Protein AF-B0DE92-F1 (afdb_monomer_lite)

Organism: Laccaria bicolor (strain S238N-H82 / ATCC MYA-4686) (NCBI:txid486041)

Foldseek 3Di:
DDDDDDDDDDDDDDDDDDDDDDDPPPDDDPDDDPDPPPPPPPPPPDDDDDDDDDDDDDDDDDDDPPPPPPDDDDDPDCDPDDPDDDDDDDDPVNVVVVVVVVCVVVVHDPVRVVCVLPDQADPVRHGDDDDPVSCVVVCCAQVQVDPQHPVNVVVCVVPPPVPDDDPPDVLVVVVPDPPDDPVPNDDPPPD

Radius of gyration: 34.18 Å; chains: 1; bounding box: 74×63×124 Å

Secondary structure (DSSP, 8-state):
----------PPPPPPPP-------------------------------------------------------------------PPP---HHHHHHHHHHHHHHTT--HHHHHHHHH--B-TTSPBP---HHHHHHHHHHHTT-SSS-HHHHHHHHHH-GGGPPPTT-HHHHHHT-SSS-GGG---TT--

pLDDT: mean 76.03, std 18.89, range [41.25, 97.88]

Structure (mmCIF, N/CA/C/O backbone):
data_AF-B0DE92-F1
#
_entry.id   AF-B0DE92-F1
#
loop_
_atom_site.group_PDB
_atom_site.id
_atom_site.type_symbol
_atom_site.label_atom_id
_atom_site.label_alt_id
_atom_site.label_comp_id
_atom_site.label_asym_id
_atom_site.label_entity_id
_atom_site.label_seq_id
_atom_site.pdbx_PDB_ins_code
_atom_site.Cartn_x
_atom_site.Cartn_y
_atom_site.Cartn_z
_atom_site.occupancy
_atom_site.B_iso_or_equiv
_atom_site.auth_seq_id
_atom_site.auth_comp_id
_atom_site.auth_asym_id
_atom_site.auth_atom_id
_atom_site.pdbx_PDB_model_num
ATOM 1 N N . MET A 1 1 ? -13.112 4.518 69.774 1.00 50.75 1 MET A N 1
ATOM 2 C CA . MET A 1 1 ? -14.350 5.009 69.132 1.00 50.75 1 MET A CA 1
ATOM 3 C C . MET A 1 1 ? -14.436 4.352 67.766 1.00 50.75 1 MET A C 1
ATOM 5 O O . MET A 1 1 ? -13.623 4.676 66.915 1.00 50.75 1 MET A O 1
ATOM 9 N N . PHE A 1 2 ? -15.313 3.361 67.601 1.00 43.44 2 PHE A N 1
ATOM 10 C CA . PHE A 1 2 ? -15.488 2.634 66.340 1.00 43.44 2 PHE A CA 1
ATOM 11 C C . PHE A 1 2 ? -16.771 3.119 65.667 1.00 43.44 2 PHE A C 1
ATOM 13 O O . PHE A 1 2 ? -17.848 3.022 66.252 1.00 43.44 2 PHE A O 1
ATOM 20 N N . THR A 1 3 ? -16.638 3.672 64.465 1.00 55.81 3 THR A N 1
ATOM 21 C CA . THR A 1 3 ? -17.751 4.211 63.680 1.00 55.81 3 THR A CA 1
ATOM 22 C C . THR A 1 3 ? -18.179 3.163 62.659 1.00 55.81 3 THR A C 1
ATOM 24 O O . THR A 1 3 ? -17.458 2.878 61.705 1.00 55.81 3 THR A O 1
ATOM 27 N N . THR A 1 4 ? -19.343 2.558 62.879 1.00 58.84 4 THR A N 1
ATOM 28 C CA . THR A 1 4 ? -19.931 1.539 62.003 1.00 58.84 4 THR A CA 1
ATOM 29 C C . THR A 1 4 ? -20.655 2.215 60.837 1.00 58.84 4 THR A C 1
ATOM 31 O O . THR A 1 4 ? -21.661 2.891 61.044 1.00 58.84 4 THR A O 1
ATOM 34 N N . PHE A 1 5 ? -20.169 2.030 59.607 1.00 59.22 5 PHE A N 1
ATOM 35 C CA . PHE A 1 5 ? -20.852 2.477 58.389 1.00 59.22 5 PHE A CA 1
ATOM 36 C C . PHE A 1 5 ? -21.815 1.395 57.883 1.00 59.22 5 PHE A C 1
ATOM 38 O O . PHE A 1 5 ? -21.425 0.251 57.655 1.00 59.22 5 PHE A O 1
ATOM 45 N N . ARG A 1 6 ? -23.088 1.766 57.708 1.00 60.91 6 ARG A N 1
ATOM 46 C CA . ARG A 1 6 ? -24.159 0.916 57.168 1.00 60.91 6 ARG A CA 1
ATOM 47 C C . ARG A 1 6 ? -24.304 1.209 55.669 1.00 60.91 6 ARG A C 1
ATOM 49 O O . ARG A 1 6 ? -24.702 2.310 55.300 1.00 60.91 6 ARG A O 1
ATOM 56 N N . LEU A 1 7 ? -23.970 0.243 54.814 1.00 62.72 7 LEU A N 1
ATOM 57 C CA . LEU A 1 7 ? -24.186 0.311 53.364 1.00 62.72 7 LEU A CA 1
ATOM 58 C C . LEU A 1 7 ? -25.671 0.074 53.049 1.00 62.72 7 LEU A C 1
ATOM 60 O O . LEU A 1 7 ? -26.211 -0.995 53.329 1.00 62.72 7 LEU A O 1
ATOM 64 N N . GLY A 1 8 ? -26.329 1.087 52.483 1.00 58.56 8 GLY A N 1
ATOM 65 C CA . GLY A 1 8 ? -27.657 0.970 51.887 1.00 58.56 8 GLY A CA 1
ATOM 66 C C . GLY A 1 8 ? -27.554 0.341 50.499 1.00 58.56 8 GLY A C 1
ATOM 67 O O . GLY A 1 8 ? -26.965 0.924 49.594 1.00 58.56 8 GLY A O 1
ATOM 68 N N . SER A 1 9 ? -28.108 -0.860 50.354 1.00 58.28 9 SER A N 1
ATOM 69 C CA . SER A 1 9 ? -28.223 -1.587 49.091 1.00 58.28 9 SER A CA 1
ATOM 70 C C . SER A 1 9 ? -29.499 -1.156 48.370 1.00 58.28 9 SER A C 1
ATOM 72 O O . SER A 1 9 ? -30.582 -1.647 48.685 1.00 58.28 9 SER A O 1
ATOM 74 N N . THR A 1 10 ? -29.376 -0.253 47.399 1.00 65.38 10 THR A N 1
ATOM 75 C CA . THR A 1 10 ? -30.467 0.093 46.479 1.00 65.38 10 THR A CA 1
ATOM 76 C C . THR A 1 10 ? -30.228 -0.636 45.164 1.00 65.38 10 THR A C 1
ATOM 78 O O . THR A 1 10 ? -29.284 -0.334 44.439 1.00 65.38 10 THR A O 1
ATOM 81 N N . VAL A 1 11 ? -31.065 -1.629 44.876 1.00 70.88 11 VAL A N 1
ATOM 82 C CA . VAL A 1 11 ? -31.022 -2.399 43.627 1.00 70.88 11 VAL A CA 1
ATOM 83 C C . VAL A 1 11 ? -31.695 -1.567 42.525 1.00 70.88 11 VAL A C 1
ATOM 85 O O . VAL A 1 11 ? -32.848 -1.171 42.713 1.00 70.88 11 VAL A O 1
ATOM 88 N N . PRO A 1 12 ? -31.033 -1.262 41.394 1.00 67.81 12 PRO A N 1
ATOM 89 C CA . PRO A 1 12 ? -31.689 -0.593 40.277 1.00 67.81 12 PRO A CA 1
ATOM 90 C C . PRO A 1 12 ? -32.605 -1.570 39.527 1.00 67.81 12 PRO A C 1
ATOM 92 O O . PRO A 1 12 ? -32.218 -2.691 39.201 1.00 67.81 12 PRO A O 1
ATOM 95 N N . ALA A 1 13 ? -33.835 -1.124 39.266 1.00 67.19 13 ALA A N 1
ATOM 96 C CA . ALA A 1 13 ? -34.848 -1.865 38.528 1.00 67.19 13 ALA A CA 1
ATOM 97 C C . ALA A 1 13 ? -34.410 -2.131 37.077 1.00 67.19 13 ALA A C 1
ATOM 99 O O . ALA A 1 13 ? -33.990 -1.224 36.359 1.00 67.19 13 ALA A O 1
ATOM 100 N N . THR A 1 14 ? -34.537 -3.387 36.653 1.00 70.25 14 THR A N 1
ATOM 101 C CA . THR A 1 14 ? -34.276 -3.866 35.293 1.00 70.25 14 THR A CA 1
ATOM 102 C C . THR A 1 14 ? -35.367 -3.370 34.331 1.00 70.25 14 THR A C 1
ATOM 104 O O . THR A 1 14 ? -36.536 -3.703 34.538 1.00 70.25 14 THR A O 1
ATOM 107 N N . PRO A 1 15 ? -35.040 -2.605 33.272 1.00 70.75 15 PRO A N 1
ATOM 108 C CA . PRO A 1 15 ? -36.009 -2.254 32.241 1.00 70.75 15 PRO A CA 1
ATOM 109 C C . PRO A 1 15 ? -36.311 -3.463 31.345 1.00 70.75 15 PRO A C 1
ATOM 111 O O . PRO A 1 15 ? -35.417 -4.150 30.854 1.00 70.75 15 PRO A O 1
ATOM 114 N N . THR A 1 16 ? -37.600 -3.714 31.142 1.00 70.69 16 THR A N 1
ATOM 115 C CA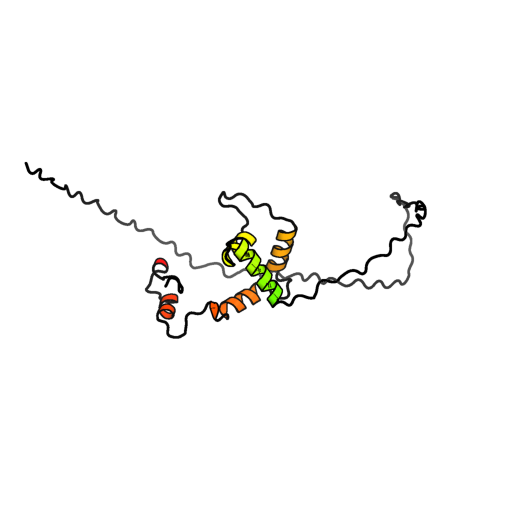 . THR A 1 16 ? -38.156 -4.764 30.284 1.00 70.69 16 THR A CA 1
ATOM 116 C C . THR A 1 16 ? -37.842 -4.477 28.806 1.00 70.69 16 THR A C 1
ATOM 118 O O . THR A 1 16 ? -38.079 -3.352 28.356 1.00 70.69 16 THR A O 1
ATOM 121 N N . PRO A 1 17 ? -37.341 -5.443 28.014 1.00 63.84 17 PRO A N 1
ATOM 122 C CA . PRO A 1 17 ? -37.127 -5.233 26.587 1.00 63.84 17 PRO A CA 1
ATOM 123 C C . PRO A 1 17 ? -38.464 -5.186 25.832 1.00 63.84 17 PRO A C 1
ATOM 125 O O . PRO A 1 17 ? -39.284 -6.099 25.900 1.00 63.84 17 PRO A O 1
ATOM 128 N N . SER A 1 18 ? -38.663 -4.085 25.109 1.00 63.09 18 SER A N 1
ATOM 129 C CA . SER A 1 18 ? -39.758 -3.858 24.168 1.00 63.09 18 SER A CA 1
ATOM 130 C C . SER A 1 18 ? -39.578 -4.731 22.922 1.00 63.09 18 SER A C 1
ATOM 132 O O . SER A 1 18 ? -38.540 -4.666 22.257 1.00 63.09 18 SER A O 1
ATOM 134 N N . ASN A 1 19 ? -40.598 -5.531 22.606 1.00 58.16 19 ASN A N 1
ATOM 135 C CA . ASN A 1 19 ? -40.694 -6.349 21.399 1.00 58.16 19 ASN A CA 1
ATOM 136 C C . ASN A 1 19 ? -40.740 -5.450 20.157 1.00 58.16 19 ASN A C 1
ATOM 138 O O . ASN A 1 19 ? -41.785 -4.908 19.800 1.00 58.16 19 ASN A O 1
ATOM 142 N N . HIS A 1 20 ? -39.602 -5.299 19.487 1.00 51.00 20 HIS A N 1
ATOM 143 C CA . HIS A 1 20 ? -39.522 -4.691 18.169 1.00 51.00 20 HIS A CA 1
ATOM 144 C C . HIS A 1 20 ? -39.749 -5.781 17.124 1.00 51.00 20 HIS A C 1
ATOM 146 O O . HIS A 1 20 ? -38.890 -6.615 16.850 1.00 51.00 20 HIS A O 1
ATOM 152 N N . THR A 1 21 ? -40.955 -5.755 16.565 1.00 59.84 21 THR A N 1
ATOM 153 C CA . THR A 1 21 ? -41.357 -6.439 15.340 1.00 59.84 21 THR A CA 1
ATOM 154 C C . THR A 1 21 ? -40.329 -6.174 14.243 1.00 59.84 21 THR A C 1
ATOM 156 O O . THR A 1 21 ? -40.191 -5.049 13.763 1.00 59.84 21 THR A O 1
ATOM 159 N N . THR A 1 22 ? -39.597 -7.208 13.848 1.00 55.50 22 THR A N 1
ATOM 160 C CA . THR A 1 22 ? -38.711 -7.197 12.688 1.00 55.50 22 THR A CA 1
ATOM 161 C C . THR A 1 22 ? -39.549 -7.180 11.405 1.00 55.50 22 THR A C 1
ATOM 163 O O . THR A 1 22 ? -40.318 -8.113 11.167 1.00 55.50 22 THR A O 1
ATOM 166 N N . PRO A 1 23 ? -39.431 -6.164 10.529 1.00 58.25 23 PRO A N 1
ATOM 167 C CA . PRO A 1 23 ? -39.891 -6.321 9.162 1.00 58.25 23 PRO A CA 1
ATOM 168 C C . PRO A 1 23 ? -38.943 -7.281 8.439 1.00 58.25 23 PRO A C 1
ATOM 170 O O . PRO A 1 23 ? -37.735 -7.060 8.349 1.00 58.25 23 PRO A O 1
ATOM 173 N N . SER A 1 24 ? -39.522 -8.364 7.932 1.00 52.62 24 SER A N 1
ATOM 174 C CA . SER A 1 24 ? -38.908 -9.307 7.006 1.00 52.62 24 SER A CA 1
ATOM 175 C C . SER A 1 24 ? -38.451 -8.572 5.737 1.00 52.62 24 SER A C 1
ATOM 177 O O . SER A 1 24 ? -39.245 -8.345 4.828 1.00 52.62 24 SER A O 1
ATOM 179 N N . ILE A 1 25 ? -37.171 -8.193 5.674 1.00 54.66 25 ILE A N 1
ATOM 180 C CA . ILE A 1 25 ? -36.497 -7.684 4.468 1.00 54.66 25 ILE A CA 1
ATOM 181 C C . ILE A 1 25 ? -35.658 -8.831 3.899 1.00 54.66 25 ILE A C 1
ATOM 183 O O . ILE A 1 25 ? -34.433 -8.843 3.948 1.00 54.66 25 ILE A O 1
ATOM 187 N N . LEU A 1 26 ? -36.346 -9.850 3.398 1.00 53.53 26 LEU A N 1
ATOM 188 C CA . LEU A 1 26 ? -35.778 -10.836 2.488 1.00 53.53 26 LEU A CA 1
ATOM 189 C C . LEU A 1 26 ? -36.741 -10.969 1.320 1.00 53.53 26 LEU A C 1
ATOM 191 O O . LEU A 1 26 ? -37.624 -11.816 1.354 1.00 53.53 26 LEU A O 1
ATOM 195 N N . GLN A 1 27 ? -36.596 -10.084 0.335 1.00 57.25 27 GLN A N 1
ATOM 196 C CA . GLN A 1 27 ? -36.928 -10.290 -1.080 1.00 57.25 27 GLN A CA 1
ATOM 197 C C . GLN A 1 27 ? -36.715 -8.967 -1.825 1.00 57.25 27 GLN A C 1
ATOM 199 O O . GLN A 1 27 ? -37.110 -7.916 -1.333 1.00 57.25 27 GLN A O 1
ATOM 204 N N . SER A 1 28 ? -36.129 -9.043 -3.026 1.00 51.72 28 SER A N 1
ATOM 205 C CA . SER A 1 28 ? -35.676 -7.923 -3.872 1.00 51.72 28 SER A CA 1
ATOM 206 C C . SER A 1 28 ? -34.293 -7.412 -3.434 1.00 51.72 28 SER A C 1
ATOM 208 O O . SER A 1 28 ? -34.134 -6.899 -2.339 1.00 51.72 28 SER A O 1
ATOM 210 N N . ILE A 1 29 ? -33.203 -7.537 -4.194 1.00 52.22 29 ILE A N 1
ATOM 211 C CA . ILE A 1 29 ? -33.044 -7.218 -5.615 1.00 52.22 29 ILE A CA 1
ATOM 212 C C . ILE A 1 29 ? -31.926 -8.121 -6.187 1.00 52.22 29 ILE A C 1
ATOM 214 O O . ILE A 1 29 ? -30.740 -7.860 -5.994 1.00 52.22 29 ILE A O 1
ATOM 218 N N . LEU A 1 30 ? -32.301 -9.189 -6.896 1.00 49.62 30 LEU A N 1
ATOM 219 C CA . LEU A 1 30 ? -31.488 -9.767 -7.971 1.00 49.62 30 LEU A CA 1
ATOM 220 C C . LEU A 1 30 ? -32.024 -9.136 -9.255 1.00 49.62 30 LEU A C 1
ATOM 222 O O . LEU A 1 30 ? -33.004 -9.631 -9.784 1.00 49.62 30 LEU A O 1
ATOM 226 N N . GLU A 1 31 ? -31.451 -8.016 -9.691 1.00 51.22 31 GLU A N 1
ATOM 227 C CA . GLU A 1 31 ? -31.551 -7.515 -11.072 1.00 51.22 31 GLU A CA 1
ATOM 228 C C . GLU A 1 31 ? -30.756 -6.211 -11.190 1.00 51.22 31 GLU A C 1
ATOM 230 O O . GLU A 1 31 ? -31.280 -5.100 -11.133 1.00 51.22 31 GLU A O 1
ATOM 235 N N . THR A 1 32 ? -29.439 -6.335 -11.345 1.00 56.75 32 THR A N 1
ATOM 236 C CA . THR A 1 32 ? -28.649 -5.271 -11.967 1.00 56.75 32 THR A CA 1
ATOM 237 C C . THR A 1 32 ? -28.545 -5.582 -13.459 1.00 56.75 32 THR A C 1
ATOM 239 O O . THR A 1 32 ? -27.960 -6.603 -13.827 1.00 56.75 32 THR A O 1
ATOM 242 N N . PRO A 1 33 ? -29.100 -4.735 -14.345 1.00 56.56 33 PRO A N 1
ATOM 243 C CA . PRO A 1 33 ? -28.973 -4.926 -15.779 1.00 56.56 33 PRO A CA 1
ATOM 244 C C . PRO A 1 33 ? -27.500 -4.823 -16.179 1.00 56.56 33 PRO A C 1
ATOM 246 O O . PRO A 1 33 ? -26.808 -3.858 -15.838 1.00 56.56 33 PRO A O 1
ATOM 249 N N . LEU A 1 34 ? -27.030 -5.829 -16.919 1.00 49.12 34 LEU A N 1
ATOM 250 C CA . LEU A 1 34 ? -25.733 -5.829 -17.584 1.00 49.12 34 LEU A CA 1
ATOM 251 C C . LEU A 1 34 ? -25.653 -4.590 -18.477 1.00 49.12 34 LEU A C 1
ATOM 253 O O . LEU A 1 34 ? -26.230 -4.532 -19.560 1.00 49.12 34 LEU A O 1
ATOM 257 N N . THR A 1 35 ? -24.940 -3.574 -18.007 1.00 65.50 35 THR A N 1
ATOM 258 C CA . THR A 1 35 ? -24.605 -2.414 -18.822 1.00 65.50 35 THR A CA 1
ATOM 259 C C . THR A 1 35 ? -23.553 -2.877 -19.829 1.00 65.50 35 THR A C 1
ATOM 261 O O . THR A 1 35 ? -22.494 -3.359 -19.413 1.00 65.50 35 THR A O 1
ATOM 264 N N . PRO A 1 36 ? -23.787 -2.768 -21.148 1.00 54.94 36 PRO A N 1
ATOM 265 C CA . PRO A 1 36 ? -22.770 -3.126 -22.118 1.00 54.94 36 PRO A CA 1
ATOM 266 C C . PRO A 1 36 ? -21.598 -2.153 -21.972 1.00 54.94 36 PRO A C 1
ATOM 268 O O . PRO A 1 36 ? -21.719 -0.947 -22.199 1.00 54.94 36 PRO A O 1
ATOM 271 N N . CYS A 1 37 ? -20.447 -2.692 -21.568 1.00 41.25 37 CYS A N 1
ATOM 272 C CA . CYS A 1 37 ? -19.173 -1.993 -21.577 1.00 41.25 37 CYS A CA 1
ATOM 273 C C . CYS A 1 37 ? -18.856 -1.616 -23.026 1.00 41.25 37 CYS A C 1
ATOM 275 O O . CYS A 1 37 ? -18.377 -2.430 -23.821 1.00 41.25 37 CYS A O 1
ATOM 277 N N . ASN A 1 38 ? -19.167 -0.369 -23.377 1.00 47.66 38 ASN A N 1
ATOM 278 C CA . ASN A 1 38 ? -18.860 0.209 -24.671 1.00 47.66 38 ASN A CA 1
ATOM 279 C C . ASN A 1 38 ? -17.338 0.394 -24.743 1.00 47.66 38 ASN A C 1
ATOM 281 O O . ASN A 1 38 ? -16.774 1.431 -24.385 1.00 47.66 38 ASN A O 1
ATOM 285 N N . SER A 1 39 ? -16.662 -0.683 -25.138 1.00 45.84 39 SER A N 1
ATOM 286 C CA . SER A 1 39 ? -15.230 -0.741 -25.374 1.00 45.84 39 SER A CA 1
ATOM 287 C C . SER A 1 39 ? -14.910 0.208 -26.517 1.00 45.84 39 SER A C 1
ATOM 289 O O . SER A 1 39 ? -14.995 -0.144 -27.694 1.00 45.84 39 SER A O 1
ATOM 291 N N . ARG A 1 40 ? -14.561 1.450 -26.171 1.00 50.06 40 ARG A N 1
ATOM 292 C CA . ARG A 1 40 ? -14.105 2.463 -27.119 1.00 50.06 40 ARG A CA 1
ATOM 293 C C . ARG A 1 40 ? -12.747 2.027 -27.661 1.00 50.06 40 ARG A C 1
ATOM 295 O O . ARG A 1 40 ? -11.693 2.404 -27.152 1.00 50.06 40 ARG A O 1
ATOM 302 N N . ARG A 1 41 ? -12.801 1.179 -28.689 1.00 49.94 41 ARG A N 1
ATOM 303 C CA . ARG A 1 41 ? -11.685 0.721 -29.512 1.00 49.94 41 ARG A CA 1
ATOM 304 C C . ARG A 1 41 ? -10.985 1.967 -30.045 1.00 49.94 41 ARG A C 1
ATOM 306 O O . ARG A 1 41 ? -11.490 2.666 -30.920 1.00 49.94 41 ARG A O 1
ATOM 313 N N . ARG A 1 42 ? -9.839 2.295 -29.456 1.00 48.19 42 ARG A N 1
ATOM 314 C CA . ARG A 1 42 ? -8.980 3.383 -29.911 1.00 48.19 42 ARG A CA 1
ATOM 315 C C . ARG A 1 42 ? -8.325 2.898 -31.203 1.00 48.19 42 ARG A C 1
ATOM 317 O O . ARG A 1 42 ? -7.291 2.243 -31.172 1.00 48.19 42 ARG A O 1
ATOM 324 N N . THR A 1 43 ? -8.984 3.142 -32.332 1.00 50.69 43 THR A N 1
ATOM 325 C CA . THR A 1 43 ? -8.426 2.871 -33.656 1.00 50.69 43 THR A CA 1
ATOM 326 C C . THR A 1 43 ? -7.179 3.729 -33.833 1.00 50.69 43 THR A C 1
ATOM 328 O O . THR A 1 43 ? -7.240 4.962 -33.803 1.00 50.69 43 THR A O 1
ATOM 331 N N . THR A 1 44 ? -6.036 3.075 -33.989 1.00 49.34 44 THR A N 1
ATOM 332 C CA . THR A 1 44 ? -4.787 3.676 -34.440 1.00 49.34 44 THR A CA 1
ATOM 333 C C . THR A 1 44 ? -5.006 4.220 -35.849 1.00 49.34 44 THR A C 1
ATOM 335 O O . THR A 1 44 ? -5.075 3.482 -36.828 1.00 49.34 44 THR A O 1
ATOM 338 N N . LYS A 1 45 ? -5.177 5.543 -35.950 1.00 49.66 45 LYS A N 1
ATOM 339 C CA . LYS A 1 45 ? -5.324 6.257 -37.219 1.00 49.66 45 LYS A CA 1
ATOM 340 C C . LYS A 1 45 ? -3.981 6.219 -37.958 1.00 49.66 45 LYS A C 1
ATOM 342 O O . LYS A 1 45 ? -3.116 7.066 -37.744 1.00 49.66 45 LYS A O 1
ATOM 347 N N . LYS A 1 46 ? -3.811 5.197 -38.798 1.00 49.91 46 LYS A N 1
ATOM 348 C CA . LYS A 1 46 ? -2.773 5.093 -39.827 1.00 49.91 46 LYS A CA 1
ATOM 349 C C . LYS A 1 46 ? -3.048 6.222 -40.831 1.00 49.91 46 LYS A C 1
ATOM 351 O O . LYS A 1 46 ? -4.069 6.207 -41.511 1.00 49.91 46 LYS A O 1
ATOM 356 N N . ARG A 1 47 ? -2.200 7.256 -40.846 1.00 43.88 47 ARG A N 1
ATOM 357 C CA . ARG A 1 47 ? -2.207 8.300 -41.884 1.00 43.88 47 ARG A CA 1
ATOM 358 C C . ARG A 1 47 ? -1.788 7.640 -43.200 1.00 43.88 47 ARG A C 1
ATOM 360 O O . ARG A 1 47 ? -0.597 7.498 -43.445 1.00 43.88 47 ARG A O 1
ATOM 367 N N . SER A 1 48 ? -2.768 7.219 -43.994 1.00 49.66 48 SER A N 1
ATOM 368 C CA . SER A 1 48 ? -2.601 7.068 -45.438 1.00 49.66 48 SER A CA 1
ATOM 369 C C . SER A 1 48 ? -2.988 8.399 -46.065 1.00 49.66 48 SER A C 1
ATOM 371 O O . SER A 1 48 ? -4.066 8.924 -45.785 1.00 49.66 48 SER A O 1
ATOM 373 N N . ARG A 1 49 ? -2.048 8.985 -46.795 1.00 56.22 49 ARG A N 1
ATOM 374 C CA . ARG A 1 49 ? -2.224 10.185 -47.603 1.00 56.22 49 ARG A CA 1
ATOM 375 C C . ARG A 1 49 ? -2.405 9.653 -49.017 1.00 56.22 49 ARG A C 1
ATOM 377 O O . ARG A 1 49 ? -1.447 9.113 -49.547 1.00 56.22 49 ARG A O 1
ATOM 384 N N . GLU A 1 50 ? -3.613 9.745 -49.541 1.00 52.38 50 GLU A N 1
ATOM 385 C CA . GLU A 1 50 ? -3.928 9.572 -50.955 1.00 52.38 50 GLU A CA 1
ATOM 386 C C . GLU A 1 50 ? -5.138 10.459 -51.245 1.00 52.38 50 GLU A C 1
ATOM 388 O O . GLU A 1 50 ? -5.982 10.697 -50.374 1.00 52.38 50 GLU A O 1
ATOM 393 N N . ASP A 1 51 ? -5.077 11.049 -52.426 1.00 53.84 51 ASP A N 1
ATOM 394 C CA . ASP A 1 51 ? -5.743 12.262 -52.871 1.00 53.84 51 ASP A CA 1
ATOM 395 C C . ASP A 1 51 ? -7.252 12.098 -53.086 1.00 53.84 51 ASP A C 1
ATOM 397 O O . ASP A 1 51 ? -7.709 11.019 -53.452 1.00 53.84 51 ASP A O 1
ATOM 401 N N . GLN A 1 52 ? -8.013 13.185 -52.914 1.00 47.12 52 GLN A N 1
ATOM 402 C CA . GLN A 1 52 ? -8.884 13.717 -53.971 1.00 47.12 52 GLN A CA 1
ATOM 403 C C . GLN A 1 52 ? -9.624 14.990 -53.543 1.00 47.12 52 GLN A C 1
ATOM 405 O O . GLN A 1 52 ? -10.006 15.171 -52.385 1.00 47.12 52 GLN A O 1
ATOM 410 N N . ASP A 1 53 ? -9.748 15.857 -54.546 1.00 55.66 53 ASP A N 1
ATOM 411 C CA . ASP A 1 53 ? -10.391 17.161 -54.617 1.00 55.66 53 ASP A CA 1
ATOM 412 C C . ASP A 1 53 ? -11.870 17.188 -54.203 1.00 55.66 53 ASP A C 1
ATOM 414 O O . ASP A 1 53 ? -12.580 16.192 -54.304 1.00 55.66 53 ASP A O 1
ATOM 418 N N . GLU A 1 54 ? -12.304 18.368 -53.743 1.00 56.56 54 GLU A N 1
ATOM 419 C CA . GLU A 1 54 ? -13.481 19.134 -54.210 1.00 56.56 54 GLU A CA 1
ATOM 420 C C . GLU A 1 54 ? -13.899 20.167 -53.130 1.00 56.56 54 GLU A C 1
ATOM 422 O O . GLU A 1 54 ? -14.586 19.883 -52.151 1.00 56.56 54 GLU A O 1
ATOM 427 N N . ASN A 1 55 ? -13.388 21.390 -53.299 1.00 56.94 55 ASN A N 1
ATOM 428 C CA . ASN A 1 55 ? -14.176 22.623 -53.422 1.00 56.94 55 ASN A CA 1
ATOM 429 C C . ASN A 1 55 ? -15.282 22.948 -52.380 1.00 56.94 55 ASN A C 1
ATOM 431 O O . ASN A 1 55 ? -16.432 22.576 -52.568 1.00 56.94 55 ASN A O 1
ATOM 435 N N . LEU A 1 56 ? -14.978 23.790 -51.373 1.00 54.56 56 LEU A N 1
ATOM 436 C CA . LEU A 1 56 ? -15.926 24.769 -50.794 1.00 54.56 56 LEU A CA 1
ATOM 437 C C . LEU A 1 56 ? -15.191 26.003 -50.208 1.00 54.56 56 LEU A C 1
ATOM 439 O O . LEU A 1 56 ? -14.087 25.861 -49.671 1.00 54.56 56 LEU A O 1
ATOM 443 N N . PRO A 1 57 ? -15.777 27.219 -50.287 1.00 55.44 57 PRO A N 1
ATOM 444 C CA . PRO A 1 57 ? -15.071 28.472 -50.040 1.00 55.44 57 PRO A CA 1
ATOM 445 C C . PRO A 1 57 ? -15.128 28.972 -48.584 1.00 55.44 57 PRO A C 1
ATOM 447 O O . PRO A 1 57 ? -16.161 28.964 -47.928 1.00 55.44 57 PRO A O 1
ATOM 450 N N . SER A 1 58 ? -13.975 29.499 -48.165 1.00 45.41 58 SER A N 1
ATOM 451 C CA . SER A 1 58 ? -13.741 30.759 -47.439 1.00 45.41 58 SER A CA 1
ATOM 452 C C . SER A 1 58 ? -14.520 31.090 -46.151 1.00 45.41 58 SER A C 1
ATOM 454 O O . SER A 1 58 ? -15.699 31.417 -46.178 1.00 45.41 58 SER A O 1
ATOM 456 N N . ALA A 1 59 ? -13.759 31.193 -45.050 1.00 50.03 59 ALA A N 1
ATOM 457 C CA . ALA A 1 59 ? -13.564 32.417 -44.246 1.00 50.03 59 ALA A CA 1
ATOM 458 C C . ALA A 1 59 ? -13.615 32.171 -42.725 1.00 50.03 59 ALA A C 1
ATOM 460 O O . ALA A 1 59 ? -14.668 32.199 -42.101 1.00 50.03 59 ALA A O 1
ATOM 461 N N . SER A 1 60 ? -12.438 32.013 -42.111 1.00 46.16 60 SER A N 1
ATOM 462 C CA . SER A 1 60 ? -12.147 32.508 -40.756 1.00 46.16 60 SER A CA 1
ATOM 463 C C . SER A 1 60 ? -10.644 32.388 -40.500 1.00 46.16 60 SER A C 1
ATOM 465 O O . SER A 1 60 ? -10.115 31.369 -40.052 1.00 46.16 60 SER A O 1
ATOM 467 N N . SER A 1 61 ? -9.929 33.436 -40.892 1.00 47.78 61 SER A N 1
ATOM 468 C CA . SER A 1 61 ? -8.497 33.623 -40.694 1.00 47.78 61 SER A CA 1
ATOM 469 C C . SER A 1 61 ? -8.186 33.875 -39.215 1.00 47.78 61 SER A C 1
ATOM 471 O O . SER A 1 61 ? -8.220 35.013 -38.748 1.00 47.78 61 SER A O 1
ATOM 473 N N . GLY A 1 62 ? -7.853 32.818 -38.476 1.00 51.28 62 GLY A N 1
ATOM 474 C CA . GLY A 1 62 ? -7.176 32.937 -37.184 1.00 51.28 62 GLY A CA 1
ATOM 475 C C . GLY A 1 62 ? -5.684 33.249 -37.388 1.00 51.28 62 GLY A C 1
ATOM 476 O O . GLY A 1 62 ? -5.051 32.622 -38.241 1.00 51.28 62 GLY A O 1
ATOM 477 N N . PRO A 1 63 ? -5.086 34.203 -36.649 1.00 54.38 63 PRO A N 1
ATOM 478 C CA . PRO A 1 63 ? -3.712 34.627 -36.884 1.00 54.38 63 PRO A CA 1
ATOM 479 C C . PRO A 1 63 ? -2.716 33.511 -36.545 1.00 54.38 63 PRO A C 1
ATOM 481 O O . PRO A 1 63 ? -2.436 33.209 -35.383 1.00 54.38 63 PRO A O 1
ATOM 484 N N . SER A 1 64 ? -2.135 32.934 -37.597 1.00 50.03 64 SER A N 1
ATOM 485 C CA . SER A 1 64 ? -0.905 32.150 -37.552 1.00 50.03 64 SER A CA 1
ATOM 486 C C . SER A 1 64 ? 0.193 32.966 -36.873 1.00 50.03 64 SER A C 1
ATOM 488 O O . SER A 1 64 ? 0.789 33.857 -37.481 1.00 50.03 64 SER A O 1
ATOM 490 N N . LYS A 1 65 ? 0.492 32.646 -35.609 1.00 54.00 65 LYS A N 1
ATOM 491 C CA . LYS A 1 65 ? 1.711 33.097 -34.930 1.00 54.00 65 LYS A CA 1
ATOM 492 C C . LYS A 1 65 ? 2.916 32.517 -35.672 1.00 54.00 65 LYS A C 1
ATOM 494 O O . LYS A 1 65 ? 3.407 31.438 -35.341 1.00 54.00 65 LYS A O 1
ATOM 499 N N . LYS A 1 66 ? 3.396 33.255 -36.678 1.00 53.56 66 LYS A N 1
ATOM 500 C CA . LYS A 1 66 ? 4.760 33.161 -37.199 1.00 53.56 66 LYS A CA 1
ATOM 501 C C . LYS A 1 66 ? 5.692 33.380 -36.008 1.00 53.56 66 LYS A C 1
ATOM 503 O O . LYS A 1 66 ? 5.922 34.511 -35.593 1.00 53.56 66 LYS A O 1
ATOM 508 N N . ARG A 1 67 ? 6.182 32.288 -35.414 1.00 60.00 67 ARG A N 1
ATOM 509 C CA . ARG A 1 67 ? 7.341 32.328 -34.520 1.00 60.00 67 ARG A CA 1
ATOM 510 C C . ARG A 1 67 ? 8.511 32.801 -35.372 1.00 60.00 67 ARG A C 1
ATOM 512 O O . ARG A 1 67 ? 9.116 32.014 -36.089 1.00 60.00 67 ARG A O 1
ATOM 519 N N . SER A 1 68 ? 8.768 34.102 -35.326 1.00 58.38 68 SER A N 1
ATOM 520 C CA . SER A 1 68 ? 10.024 34.696 -35.748 1.00 58.38 68 SER A CA 1
ATOM 521 C C . SER A 1 68 ? 11.141 33.981 -34.995 1.00 58.38 68 SER A C 1
ATOM 523 O O . SER A 1 68 ? 11.265 34.111 -33.775 1.00 58.38 68 SER A O 1
ATOM 525 N N . SER A 1 69 ? 11.922 33.184 -35.716 1.00 55.41 69 SER A N 1
ATOM 526 C CA . SER A 1 69 ? 13.219 32.695 -35.273 1.00 55.41 69 SER A CA 1
ATOM 527 C C . SER A 1 69 ? 14.152 33.900 -35.169 1.00 55.41 69 SER A C 1
ATOM 529 O O . SER A 1 69 ? 14.865 34.234 -36.113 1.00 55.41 69 SER A O 1
ATOM 531 N N . ALA A 1 70 ? 14.081 34.603 -34.039 1.00 55.62 70 ALA A N 1
ATOM 532 C CA . ALA A 1 70 ? 15.091 35.571 -33.661 1.00 55.62 70 ALA A CA 1
ATOM 533 C C . ALA A 1 70 ? 16.404 34.802 -33.492 1.00 55.62 70 ALA A C 1
ATOM 535 O O . ALA A 1 70 ? 16.512 33.916 -32.643 1.00 55.62 70 ALA A O 1
ATOM 536 N N . ALA A 1 71 ? 17.357 35.106 -34.370 1.00 53.91 71 ALA A N 1
ATOM 537 C CA . ALA A 1 71 ? 18.712 34.597 -34.349 1.00 53.91 71 ALA A CA 1
ATOM 538 C C . ALA A 1 71 ? 19.346 34.910 -32.986 1.00 53.91 71 ALA A C 1
ATOM 540 O O . ALA A 1 71 ? 19.717 36.047 -32.691 1.00 53.91 71 ALA A O 1
ATOM 541 N N . LEU A 1 72 ? 19.417 33.890 -32.134 1.00 60.75 72 LEU A N 1
ATOM 542 C CA . LEU A 1 72 ? 20.185 33.922 -30.902 1.00 60.75 72 LEU A CA 1
ATOM 543 C C . LEU A 1 72 ? 21.665 33.941 -31.281 1.00 60.75 72 LEU A C 1
ATOM 545 O O . LEU A 1 72 ? 22.175 33.015 -31.909 1.00 60.75 72 LEU A O 1
ATOM 549 N N . LYS A 1 73 ? 22.316 35.045 -30.908 1.00 60.19 73 LYS A N 1
ATOM 550 C CA . LYS A 1 73 ? 23.765 35.231 -30.905 1.00 60.19 73 LYS A CA 1
ATOM 551 C C . LYS A 1 73 ? 24.444 33.996 -30.314 1.00 60.19 73 LYS A C 1
ATOM 553 O O . LYS A 1 73 ? 24.182 33.620 -29.175 1.00 60.19 73 LYS A O 1
ATOM 558 N N . SER A 1 74 ? 25.331 33.405 -31.100 1.00 53.50 74 SER A N 1
ATOM 559 C CA . SER A 1 74 ? 26.281 32.380 -30.691 1.00 53.50 74 SER A CA 1
ATOM 560 C C . SER A 1 74 ? 27.208 32.932 -29.607 1.00 53.50 74 SER A C 1
ATOM 562 O O . SER A 1 74 ? 28.097 33.731 -29.902 1.00 53.50 74 SER A O 1
ATOM 564 N N . THR A 1 75 ? 27.006 32.519 -28.360 1.00 63.44 75 THR A N 1
ATOM 565 C CA . THR A 1 75 ? 28.024 32.619 -27.310 1.00 63.44 75 THR A CA 1
ATOM 566 C C . THR A 1 75 ? 28.929 31.387 -27.400 1.00 63.44 75 THR A C 1
ATOM 568 O O . THR A 1 75 ? 28.431 30.272 -27.219 1.00 63.44 75 THR A O 1
ATOM 571 N N . PRO A 1 76 ? 30.231 31.540 -27.696 1.00 64.88 76 PRO A N 1
ATOM 572 C CA . PRO A 1 76 ? 31.192 30.451 -27.652 1.00 64.88 76 PRO A CA 1
ATOM 573 C C . PRO A 1 76 ? 31.675 30.284 -26.209 1.00 64.88 76 PRO A C 1
ATOM 575 O O . PRO A 1 76 ? 32.735 30.774 -25.846 1.00 64.88 76 PRO A O 1
ATOM 578 N N . ASP A 1 77 ? 30.882 29.619 -25.374 1.00 60.22 77 ASP A N 1
ATOM 579 C CA . ASP A 1 77 ? 31.397 29.085 -24.112 1.00 60.22 77 ASP A CA 1
ATOM 580 C C . ASP A 1 77 ? 30.850 27.671 -23.919 1.00 60.22 77 ASP A C 1
ATOM 582 O O . ASP A 1 77 ? 29.856 27.408 -23.242 1.00 60.22 77 ASP A O 1
ATOM 586 N N . ALA A 1 78 ? 31.446 26.755 -24.681 1.00 63.03 78 ALA A N 1
ATOM 587 C CA . ALA A 1 78 ? 31.160 25.335 -24.623 1.00 63.03 78 ALA A CA 1
ATOM 588 C C . ALA A 1 78 ? 31.876 24.750 -23.403 1.00 63.03 78 ALA A C 1
ATOM 590 O O . ALA A 1 78 ? 32.943 24.145 -23.519 1.00 63.03 78 ALA A O 1
ATOM 591 N N . THR A 1 79 ? 31.285 24.930 -22.222 1.00 73.12 79 THR A N 1
ATOM 592 C CA . THR A 1 79 ? 31.689 24.166 -21.042 1.00 73.12 79 THR A CA 1
ATOM 593 C C . THR A 1 79 ? 31.459 22.678 -21.347 1.00 73.12 79 THR A C 1
ATOM 595 O O . THR A 1 79 ? 30.348 22.310 -21.750 1.00 73.12 79 THR A O 1
ATOM 598 N N . PRO A 1 80 ? 32.474 21.805 -21.217 1.00 74.31 80 PRO A N 1
ATOM 599 C CA . PRO A 1 80 ? 32.344 20.399 -21.571 1.00 74.31 80 PRO A CA 1
ATOM 600 C C . PRO A 1 80 ? 31.252 19.749 -20.717 1.00 74.31 80 PRO A C 1
ATOM 602 O O . PRO A 1 80 ? 31.326 19.733 -19.489 1.00 74.31 80 PRO A O 1
ATOM 605 N N . ALA A 1 81 ? 30.215 19.234 -21.382 1.00 76.88 81 ALA A N 1
ATOM 606 C CA . ALA A 1 81 ? 29.111 18.548 -20.730 1.00 76.88 81 ALA A CA 1
ATOM 607 C C . ALA A 1 81 ? 29.650 17.327 -19.976 1.00 76.88 81 ALA A C 1
ATOM 609 O O . ALA A 1 81 ? 30.170 16.388 -20.583 1.00 76.88 81 ALA A O 1
ATOM 610 N N . THR A 1 82 ? 29.532 17.341 -18.650 1.00 84.62 82 THR A N 1
ATOM 611 C CA . THR A 1 82 ? 29.935 16.206 -17.824 1.00 84.62 82 THR A CA 1
ATOM 612 C C . THR A 1 82 ? 29.078 14.983 -18.171 1.00 84.62 82 THR A C 1
ATOM 614 O O . THR A 1 82 ? 27.863 15.105 -18.383 1.00 84.62 82 THR A O 1
ATOM 617 N N . PRO A 1 83 ? 29.685 13.786 -18.273 1.00 84.00 83 PRO A N 1
ATOM 618 C CA . PRO A 1 83 ? 28.943 12.570 -18.564 1.00 84.00 83 PRO A CA 1
ATOM 619 C C . PRO A 1 83 ? 27.902 12.340 -17.466 1.00 84.00 83 PRO A C 1
ATOM 621 O O . PRO A 1 83 ? 28.209 12.373 -16.275 1.00 84.00 83 PRO A O 1
ATOM 624 N N . ARG A 1 84 ? 26.646 12.123 -17.871 1.00 86.81 84 ARG A N 1
ATOM 625 C CA . ARG A 1 84 ? 25.543 11.876 -16.937 1.00 86.81 84 ARG A CA 1
ATOM 626 C C . ARG A 1 84 ? 25.811 10.575 -16.188 1.00 86.81 84 ARG A C 1
ATOM 628 O O . ARG A 1 84 ? 25.716 9.496 -16.771 1.00 86.81 84 ARG A O 1
ATOM 635 N N . GLN A 1 85 ? 26.116 10.680 -14.901 1.00 88.25 85 GLN A N 1
ATOM 636 C CA . GLN A 1 85 ? 26.237 9.521 -14.031 1.00 88.25 85 GLN A CA 1
ATOM 637 C C . GLN A 1 85 ? 24.848 8.902 -13.842 1.00 88.25 85 GLN A C 1
ATOM 639 O O . GLN A 1 85 ? 23.925 9.541 -13.337 1.00 88.25 85 GLN A O 1
ATOM 644 N N . TYR A 1 86 ? 24.679 7.670 -14.318 1.00 91.31 86 TYR A N 1
ATOM 645 C CA . TYR A 1 86 ? 23.419 6.944 -14.205 1.00 91.31 86 TYR A CA 1
ATOM 646 C C . TYR A 1 86 ? 23.336 6.271 -12.833 1.00 91.31 86 TYR A C 1
ATOM 648 O O . TYR A 1 86 ? 24.293 5.631 -12.394 1.00 91.31 86 TYR A O 1
ATOM 656 N N . THR A 1 87 ? 22.195 6.392 -12.156 1.00 88.56 87 THR A N 1
ATOM 657 C CA . THR A 1 87 ? 21.958 5.656 -10.912 1.00 88.56 87 THR A CA 1
ATOM 658 C C . THR A 1 87 ? 21.798 4.166 -11.216 1.00 88.56 87 THR A C 1
ATOM 660 O O . THR A 1 87 ? 21.098 3.801 -12.164 1.00 88.56 87 THR A O 1
ATOM 663 N N . PRO A 1 88 ? 22.437 3.268 -10.449 1.00 92.50 88 PRO A N 1
ATOM 664 C CA . PRO A 1 88 ? 22.332 1.837 -10.699 1.00 92.50 88 PRO A CA 1
ATOM 665 C C . PRO A 1 88 ? 20.866 1.384 -10.656 1.00 92.50 88 PRO A C 1
ATOM 667 O O . PRO A 1 88 ? 20.039 1.910 -9.907 1.00 92.50 88 PRO A O 1
ATOM 670 N N . ARG A 1 89 ? 20.523 0.401 -11.497 1.00 93.31 89 ARG A N 1
ATOM 671 C CA . ARG A 1 89 ? 19.165 -0.153 -11.540 1.00 93.31 89 ARG A CA 1
ATOM 672 C C . ARG A 1 89 ? 18.878 -0.880 -10.226 1.00 93.31 89 ARG A C 1
ATOM 674 O O . ARG A 1 89 ? 19.469 -1.917 -9.966 1.00 93.31 89 ARG A O 1
ATOM 681 N N . GLN A 1 90 ? 17.936 -0.361 -9.446 1.00 95.31 90 GLN A N 1
ATOM 682 C CA . GLN A 1 90 ? 17.462 -1.017 -8.226 1.00 95.31 90 GLN A CA 1
ATOM 683 C C . GLN A 1 90 ? 16.607 -2.246 -8.546 1.00 95.31 90 GLN A C 1
ATOM 685 O O . GLN A 1 90 ? 15.744 -2.197 -9.440 1.00 95.31 90 GLN A O 1
ATOM 690 N N . THR A 1 91 ? 16.799 -3.324 -7.784 1.00 97.31 91 THR A N 1
ATOM 691 C CA . THR A 1 91 ? 15.927 -4.500 -7.850 1.00 97.31 91 THR A CA 1
ATOM 692 C C . THR A 1 91 ? 14.558 -4.187 -7.233 1.00 97.31 91 THR A C 1
ATOM 694 O O . THR A 1 91 ? 14.347 -3.150 -6.603 1.00 97.31 91 THR A O 1
ATOM 697 N N . LYS A 1 92 ? 13.564 -5.061 -7.443 1.00 95.50 92 LYS A N 1
ATOM 698 C CA . LYS A 1 92 ? 12.240 -4.881 -6.817 1.00 95.50 92 LYS A CA 1
ATOM 699 C C . LYS A 1 92 ? 12.314 -4.974 -5.293 1.00 95.50 92 LYS A C 1
ATOM 701 O O . LYS A 1 92 ? 11.566 -4.273 -4.629 1.00 95.50 92 LYS A O 1
ATOM 706 N N . HIS A 1 93 ? 13.194 -5.832 -4.780 1.00 96.19 93 HIS A N 1
ATOM 707 C CA . HIS A 1 93 ? 13.383 -6.033 -3.350 1.00 96.19 93 HIS A CA 1
ATOM 708 C C . HIS A 1 93 ? 14.000 -4.789 -2.704 1.00 96.19 93 HIS A C 1
ATOM 710 O O . HIS A 1 93 ? 13.442 -4.285 -1.739 1.00 96.19 93 HIS A O 1
ATOM 716 N N . ASP A 1 94 ? 15.028 -4.200 -3.325 1.00 97.38 94 ASP A N 1
ATOM 717 C CA . ASP A 1 94 ? 15.648 -2.963 -2.821 1.00 97.38 94 ASP A CA 1
ATOM 718 C C . ASP A 1 94 ? 14.629 -1.825 -2.707 1.00 97.38 94 ASP A C 1
ATOM 720 O O . ASP A 1 94 ? 14.614 -1.089 -1.728 1.00 97.38 94 ASP A O 1
ATOM 724 N N . LYS A 1 95 ? 13.725 -1.710 -3.689 1.00 96.38 95 LYS A N 1
ATOM 725 C CA . LYS A 1 95 ? 12.651 -0.707 -3.668 1.00 96.38 95 LYS A CA 1
ATOM 726 C C . LYS A 1 95 ? 11.652 -0.927 -2.535 1.00 96.38 95 LYS A C 1
ATOM 728 O O . LYS A 1 95 ? 11.111 0.050 -2.030 1.00 96.38 95 LYS A O 1
ATOM 733 N N . LEU A 1 96 ? 11.371 -2.184 -2.186 1.00 96.69 96 LEU A N 1
ATOM 734 C CA . LEU A 1 96 ? 10.501 -2.508 -1.056 1.00 96.69 96 LEU A CA 1
ATOM 735 C C . LEU A 1 96 ? 11.200 -2.190 0.263 1.00 96.69 96 LEU A C 1
ATOM 737 O O . LEU A 1 96 ? 10.586 -1.548 1.104 1.00 96.69 96 LEU A O 1
ATOM 741 N N . ASN A 1 97 ? 12.480 -2.535 0.401 1.00 97.31 97 ASN A N 1
ATOM 742 C CA . ASN A 1 97 ? 13.250 -2.218 1.603 1.00 97.31 97 ASN A CA 1
ATOM 743 C C . ASN A 1 97 ? 13.338 -0.702 1.811 1.00 97.31 97 ASN A C 1
ATOM 745 O O . ASN A 1 97 ? 12.982 -0.226 2.876 1.00 97.31 97 ASN A O 1
ATOM 749 N N . SER A 1 98 ? 13.636 0.076 0.762 1.00 97.38 98 SER A N 1
ATOM 750 C CA . SER A 1 98 ? 13.620 1.544 0.864 1.00 97.38 98 SER A CA 1
ATOM 751 C C . SER A 1 98 ? 12.250 2.116 1.252 1.00 97.38 98 SER A C 1
ATOM 753 O O . SER A 1 98 ? 12.182 3.183 1.856 1.00 97.38 98 SER A O 1
ATOM 755 N N . LEU A 1 99 ? 11.149 1.449 0.882 1.00 96.69 99 LEU A N 1
ATOM 756 C CA . LEU A 1 99 ? 9.810 1.855 1.308 1.00 96.69 99 LEU A CA 1
ATOM 757 C C . LEU A 1 99 ? 9.571 1.510 2.783 1.00 96.69 99 LEU A C 1
ATOM 759 O O . LEU A 1 99 ? 9.002 2.332 3.493 1.00 96.69 99 LEU A O 1
ATOM 763 N N . PHE A 1 100 ? 9.998 0.331 3.237 1.00 96.88 100 PHE A N 1
ATOM 764 C CA . PHE A 1 100 ? 9.894 -0.068 4.641 1.00 96.88 100 PHE A CA 1
ATOM 765 C C . PHE A 1 100 ? 10.756 0.814 5.545 1.00 96.88 100 PHE A C 1
ATOM 767 O O . PHE A 1 100 ? 10.233 1.326 6.525 1.00 96.88 100 PHE A O 1
ATOM 774 N N . ASP A 1 101 ? 11.985 1.136 5.140 1.00 97.88 101 ASP A N 1
ATOM 775 C CA . ASP A 1 101 ? 12.850 2.080 5.859 1.00 97.88 101 ASP A CA 1
ATOM 776 C C . ASP A 1 101 ? 12.175 3.456 6.017 1.00 97.88 101 ASP A C 1
ATOM 778 O O . ASP A 1 101 ? 12.258 4.101 7.063 1.00 97.88 101 ASP A O 1
ATOM 782 N N . ALA A 1 102 ? 11.467 3.916 4.977 1.00 97.62 102 ALA A N 1
ATOM 783 C CA . ALA A 1 102 ? 10.727 5.174 5.026 1.00 97.62 102 ALA A CA 1
ATOM 784 C C . ALA A 1 102 ? 9.504 5.103 5.955 1.00 97.62 102 ALA A C 1
ATOM 786 O O . ALA A 1 102 ? 9.190 6.091 6.618 1.00 97.62 102 ALA A O 1
ATOM 787 N N . LEU A 1 103 ? 8.818 3.958 6.009 1.00 97.12 103 LEU A N 1
ATOM 788 C CA . LEU A 1 103 ? 7.701 3.735 6.928 1.00 97.12 103 LEU A CA 1
ATOM 789 C C . LEU A 1 103 ? 8.179 3.687 8.381 1.00 97.12 103 LEU A C 1
ATOM 791 O O . LEU A 1 103 ? 7.600 4.378 9.225 1.00 97.12 103 LEU A O 1
ATOM 795 N N . ASP A 1 104 ? 9.278 2.980 8.637 1.00 97.06 104 ASP A N 1
ATOM 796 C CA . ASP A 1 104 ? 9.916 2.885 9.949 1.00 97.06 104 ASP A CA 1
ATOM 797 C C . ASP A 1 104 ? 10.355 4.265 10.453 1.00 97.06 104 ASP A C 1
ATOM 799 O O . ASP A 1 104 ? 10.091 4.614 11.605 1.00 97.06 104 ASP A O 1
ATOM 803 N N . ALA A 1 105 ? 10.914 5.106 9.576 1.00 97.88 105 ALA A N 1
ATOM 804 C CA . ALA A 1 105 ? 11.276 6.487 9.904 1.00 97.88 105 ALA A CA 1
ATOM 805 C C . ALA A 1 105 ? 10.069 7.369 10.286 1.00 97.88 105 ALA A C 1
ATOM 807 O O . ALA A 1 105 ? 10.225 8.349 11.014 1.00 97.88 105 ALA A O 1
ATOM 808 N N . THR A 1 106 ? 8.869 7.039 9.800 1.00 97.31 106 THR A N 1
ATOM 809 C CA . THR A 1 106 ? 7.617 7.740 10.146 1.00 97.31 106 THR A CA 1
ATOM 810 C C . THR A 1 106 ? 6.837 7.084 11.284 1.00 97.31 106 THR A C 1
ATOM 812 O O . THR A 1 106 ? 5.793 7.606 11.672 1.00 97.31 106 THR A O 1
ATOM 815 N N . HIS A 1 107 ? 7.328 5.960 11.819 1.00 96.94 107 HIS A N 1
ATOM 816 C CA . HIS A 1 107 ? 6.611 5.107 12.771 1.00 96.94 107 HIS A CA 1
ATOM 817 C C . HIS A 1 107 ? 5.220 4.682 12.278 1.00 96.94 107 HIS A C 1
ATOM 819 O O . HIS A 1 107 ? 4.282 4.584 13.067 1.00 96.94 107 HIS A O 1
ATOM 825 N N . TRP A 1 108 ? 5.074 4.452 10.971 1.00 96.94 108 TRP A N 1
ATOM 826 C CA . TRP A 1 108 ? 3.820 3.992 10.381 1.00 96.94 108 TRP A CA 1
ATOM 827 C C . TRP A 1 108 ? 3.893 2.518 10.032 1.00 96.94 108 TRP A C 1
ATOM 829 O O . TRP A 1 108 ? 4.837 2.043 9.405 1.00 96.94 108 TRP A O 1
ATOM 839 N N . THR A 1 109 ? 2.827 1.802 10.354 1.00 96.00 109 THR A N 1
ATOM 840 C CA . THR A 1 109 ? 2.609 0.456 9.833 1.00 96.00 109 THR A CA 1
ATOM 841 C C . THR A 1 109 ? 2.163 0.507 8.367 1.00 96.00 109 THR A C 1
ATOM 843 O O . THR A 1 109 ? 1.601 1.497 7.886 1.00 96.00 109 THR A O 1
ATOM 846 N N . LEU A 1 110 ? 2.335 -0.601 7.634 1.00 94.25 110 LEU A N 1
ATOM 847 C CA . LEU A 1 110 ? 1.826 -0.713 6.260 1.00 94.25 110 LEU A CA 1
ATOM 848 C C . LEU A 1 110 ? 0.302 -0.487 6.188 1.00 94.25 110 LEU A C 1
ATOM 850 O O . LEU A 1 110 ? -0.192 0.105 5.228 1.00 94.25 110 LEU A O 1
ATOM 854 N N . GLY A 1 111 ? -0.440 -0.931 7.209 1.00 94.19 111 GLY A N 1
ATOM 855 C CA . GLY A 1 111 ? -1.888 -0.735 7.307 1.00 94.19 111 GLY A CA 1
ATOM 856 C C . GLY A 1 111 ? -2.273 0.738 7.441 1.00 94.19 111 GLY A C 1
ATOM 857 O O . GLY A 1 111 ? -3.145 1.210 6.712 1.00 94.19 111 GLY A O 1
ATOM 858 N N . GLU A 1 112 ? -1.579 1.485 8.301 1.00 96.12 112 GLU A N 1
ATOM 859 C CA . GLU A 1 112 ? -1.783 2.932 8.453 1.00 96.12 112 GLU A CA 1
ATOM 860 C C . GLU A 1 112 ? -1.435 3.685 7.177 1.00 96.12 112 GLU A C 1
ATOM 862 O O . GLU A 1 112 ? -2.210 4.533 6.732 1.00 96.12 112 GLU A O 1
ATOM 867 N N . PHE A 1 113 ? -0.319 3.337 6.533 1.00 96.38 113 PHE A N 1
ATOM 868 C CA . PHE A 1 113 ? 0.046 3.925 5.250 1.00 96.38 113 PHE A CA 1
ATOM 869 C C . PHE A 1 113 ? -1.060 3.730 4.204 1.00 96.38 113 PHE A C 1
ATOM 871 O O . PHE A 1 113 ? -1.455 4.690 3.536 1.00 96.38 113 PHE A O 1
ATOM 878 N N . LEU A 1 114 ? -1.603 2.514 4.07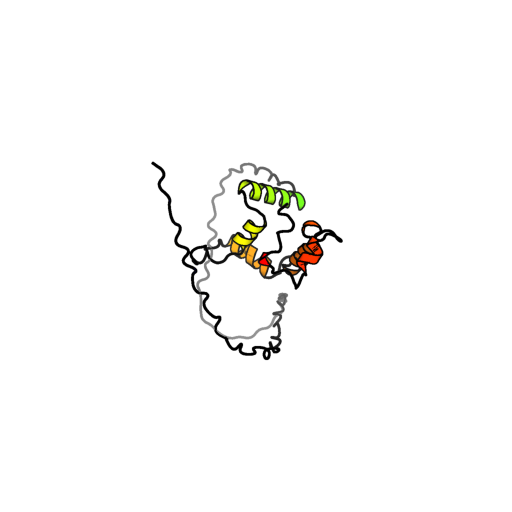5 1.00 95.31 114 LEU A N 1
ATOM 879 C CA . LEU A 1 114 ? -2.703 2.235 3.147 1.00 95.31 114 LEU A CA 1
ATOM 880 C C . LEU A 1 114 ? -3.981 2.990 3.541 1.00 95.31 114 LEU A C 1
ATOM 882 O O . LEU A 1 114 ? -4.616 3.600 2.676 1.00 95.31 114 LEU A O 1
ATOM 886 N N . TYR A 1 115 ? -4.331 3.019 4.828 1.00 95.56 115 TYR A N 1
ATOM 887 C CA . TYR A 1 115 ? -5.482 3.764 5.339 1.00 95.56 115 TYR A CA 1
ATOM 888 C C . TYR A 1 115 ? -5.379 5.258 5.005 1.00 95.56 115 TYR A C 1
ATOM 890 O O . TYR A 1 115 ? -6.273 5.827 4.370 1.00 95.56 115 TYR A O 1
ATOM 898 N N . TYR A 1 116 ? -4.253 5.887 5.341 1.00 95.38 116 TYR A N 1
ATOM 899 C CA . TYR A 1 116 ? -4.006 7.298 5.063 1.00 95.38 116 TYR A CA 1
ATOM 900 C C . TYR A 1 116 ? -3.874 7.595 3.566 1.00 95.38 116 TYR A C 1
ATOM 902 O O . TYR A 1 116 ? -4.230 8.692 3.128 1.00 95.38 116 TYR A O 1
ATOM 910 N N . THR A 1 117 ? -3.444 6.616 2.767 1.00 95.25 117 THR A N 1
ATOM 911 C CA . THR A 1 117 ? -3.399 6.744 1.309 1.00 95.25 117 THR A CA 1
ATOM 912 C C . THR A 1 117 ? -4.802 6.779 0.697 1.00 95.25 117 THR A C 1
ATOM 914 O O . THR A 1 117 ? -5.055 7.552 -0.227 1.00 95.25 117 THR A O 1
ATOM 917 N N . PHE A 1 118 ? -5.744 5.976 1.193 1.00 95.62 118 PHE A N 1
ATOM 918 C CA . PHE A 1 118 ? -7.070 5.868 0.575 1.00 95.62 118 PHE A CA 1
ATOM 919 C C . PHE A 1 118 ? -8.175 6.674 1.267 1.00 95.62 118 PHE A C 1
ATOM 921 O O . PHE A 1 118 ? -9.217 6.899 0.639 1.00 95.62 118 PHE A O 1
ATOM 928 N N . ARG A 1 119 ? -7.961 7.202 2.481 1.00 95.56 119 ARG A N 1
ATOM 929 C CA . ARG A 1 119 ? -8.964 8.026 3.181 1.00 95.56 119 ARG A CA 1
ATOM 930 C C . ARG A 1 119 ? -9.323 9.295 2.408 1.00 95.56 119 ARG A C 1
ATOM 932 O O . ARG A 1 119 ? -8.457 9.982 1.860 1.00 95.56 119 ARG A O 1
ATOM 939 N N . THR A 1 120 ? -10.611 9.610 2.337 1.00 95.56 120 THR A N 1
ATOM 940 C CA . THR A 1 120 ? -11.132 10.793 1.625 1.00 95.56 120 THR A CA 1
ATOM 941 C C . THR A 1 120 ? -11.440 11.957 2.556 1.00 95.56 120 THR A C 1
ATOM 943 O O . THR A 1 120 ? -11.414 13.105 2.119 1.00 95.56 120 THR A O 1
ATOM 946 N N . LYS A 1 121 ? -11.733 11.659 3.823 1.00 97.31 121 LYS A N 1
ATOM 947 C CA . LYS A 1 121 ? -12.090 12.628 4.856 1.00 97.31 121 LYS A CA 1
ATOM 948 C C . LYS A 1 121 ? -11.133 12.520 6.034 1.00 97.31 121 LYS A C 1
ATOM 9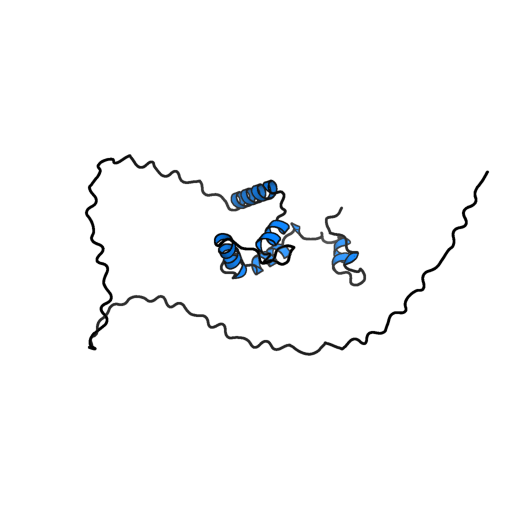50 O O . LYS A 1 121 ? -10.590 11.442 6.287 1.00 97.31 121 LYS A O 1
ATOM 955 N N . ASP A 1 122 ? -10.907 13.638 6.704 1.00 96.00 122 ASP A N 1
ATOM 956 C CA . ASP A 1 122 ? -10.174 13.681 7.963 1.00 96.00 122 ASP A CA 1
ATOM 957 C C . ASP A 1 122 ? -11.074 13.279 9.145 1.00 96.00 122 ASP A C 1
ATOM 959 O O . ASP A 1 122 ? -12.255 12.967 8.982 1.00 96.00 122 ASP A O 1
ATOM 963 N N . GLU A 1 123 ? -10.505 13.286 10.349 1.00 95.56 123 GLU A N 1
ATOM 964 C CA . GLU A 1 123 ? -11.209 12.963 11.600 1.00 95.56 123 GLU A CA 1
ATOM 965 C C . GLU A 1 123 ? -12.363 13.927 11.907 1.00 95.56 123 GLU A C 1
ATOM 967 O O . GLU A 1 123 ? -13.277 13.592 12.655 1.00 95.56 123 GLU A O 1
ATOM 972 N N . ARG A 1 124 ? -12.351 15.119 11.303 1.00 96.56 124 ARG A N 1
ATOM 973 C CA . ARG A 1 124 ? -13.395 16.141 11.436 1.00 96.56 124 ARG A CA 1
ATOM 974 C C . ARG A 1 124 ? -14.434 16.052 10.314 1.00 96.56 124 ARG A C 1
ATOM 976 O O . ARG A 1 124 ? -15.342 16.877 10.253 1.00 96.56 124 ARG A O 1
ATOM 983 N N . GLY A 1 125 ? -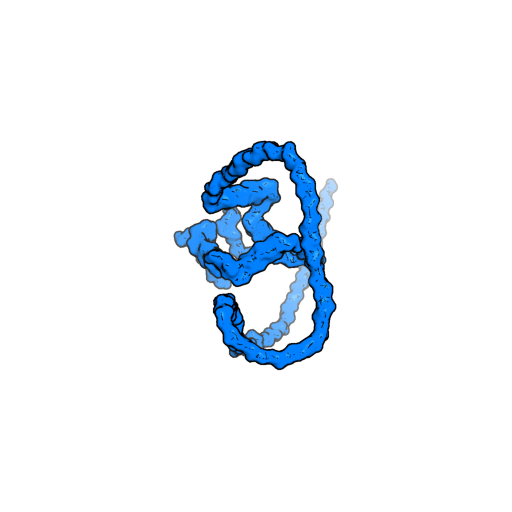14.311 15.072 9.417 1.00 96.25 125 GLY A N 1
ATOM 984 C CA . GLY A 1 125 ? -15.197 14.879 8.271 1.00 96.25 125 GLY A CA 1
ATOM 985 C C . GLY A 1 125 ? -14.930 15.817 7.086 1.00 96.25 125 GLY A C 1
ATOM 986 O O . GLY A 1 125 ? -15.704 15.802 6.124 1.00 96.25 125 GLY A O 1
ATOM 987 N N . VAL A 1 126 ? -13.856 16.607 7.116 1.00 97.38 126 VAL A N 1
ATOM 988 C CA . VAL A 1 126 ? -13.452 17.524 6.044 1.00 97.38 126 VAL A CA 1
ATOM 989 C C . VAL A 1 126 ? -12.743 16.747 4.939 1.00 97.38 126 VAL A C 1
ATOM 991 O O . VAL A 1 126 ? -11.925 15.863 5.190 1.00 97.38 126 VAL A O 1
ATOM 994 N N . ASN A 1 127 ? -13.052 17.074 3.684 1.00 97.12 127 ASN A N 1
ATOM 995 C CA . ASN A 1 127 ? -12.410 16.444 2.535 1.00 97.12 127 ASN A CA 1
ATOM 996 C C . ASN A 1 127 ? -10.910 16.770 2.502 1.00 97.12 127 ASN A C 1
ATOM 998 O O . ASN A 1 127 ? -10.515 17.936 2.470 1.00 97.12 127 ASN A O 1
ATOM 1002 N N . ILE A 1 128 ? -10.078 15.731 2.444 1.00 96.38 128 ILE A N 1
ATOM 1003 C CA . ILE A 1 128 ? -8.622 15.879 2.416 1.00 96.38 128 ILE A CA 1
ATOM 1004 C C . ILE A 1 128 ? -8.186 16.303 1.016 1.00 96.38 128 ILE A C 1
ATOM 1006 O O . ILE A 1 128 ? -8.456 15.615 0.026 1.00 96.38 128 ILE A O 1
ATOM 1010 N N . HIS A 1 129 ? -7.459 17.416 0.933 1.00 95.62 129 HIS A N 1
ATOM 1011 C CA . HIS A 1 129 ? -6.845 17.835 -0.318 1.00 95.62 129 HIS A CA 1
ATOM 1012 C C . HIS A 1 129 ? -5.692 16.892 -0.681 1.00 95.62 129 HIS A C 1
ATOM 1014 O O . HIS A 1 129 ? -4.688 16.802 0.024 1.00 95.62 129 HIS A O 1
ATOM 1020 N N . ARG A 1 130 ? -5.836 16.175 -1.798 1.00 95.62 130 ARG A N 1
ATOM 1021 C CA . ARG A 1 130 ? -4.820 15.249 -2.308 1.00 95.62 130 ARG A CA 1
ATOM 1022 C C . ARG A 1 130 ? -3.960 15.941 -3.349 1.00 95.62 130 ARG A C 1
ATOM 1024 O O . ARG A 1 130 ? -4.476 16.570 -4.270 1.00 95.62 130 ARG A O 1
ATOM 1031 N N . THR A 1 131 ? -2.650 15.738 -3.268 1.00 96.88 131 THR A N 1
ATOM 1032 C CA . THR A 1 131 ? -1.740 16.201 -4.319 1.00 96.88 131 THR A CA 1
ATOM 1033 C C . THR A 1 131 ? -2.064 15.514 -5.652 1.00 96.88 131 THR A C 1
ATOM 1035 O O . THR A 1 131 ? -2.597 14.397 -5.700 1.00 96.88 131 THR A O 1
ATOM 1038 N N . VAL A 1 132 ? -1.728 16.167 -6.769 1.00 96.62 132 VAL A N 1
ATOM 1039 C CA . VAL A 1 132 ? -1.943 15.610 -8.121 1.00 96.62 132 VAL A CA 1
ATOM 1040 C C . VAL A 1 132 ? -1.224 14.268 -8.277 1.00 96.62 132 VAL A C 1
ATOM 1042 O O . VAL A 1 132 ? -1.776 13.317 -8.831 1.00 96.62 132 VAL A O 1
ATOM 1045 N N . GLN A 1 133 ? -0.008 14.175 -7.736 1.00 96.25 133 GLN A N 1
ATOM 1046 C CA . GLN A 1 133 ? 0.792 12.956 -7.747 1.00 96.25 133 GLN A CA 1
ATOM 1047 C C . GLN A 1 133 ? 0.104 11.821 -6.985 1.00 96.25 133 GLN A C 1
ATOM 1049 O O . GLN A 1 133 ? -0.022 10.722 -7.522 1.00 96.25 133 GLN A O 1
ATOM 1054 N N . HIS A 1 134 ? -0.392 12.097 -5.778 1.00 95.50 134 HIS A N 1
ATOM 1055 C CA . HIS A 1 134 ? -1.145 11.124 -4.995 1.00 95.50 134 HIS A CA 1
ATOM 1056 C C . HIS A 1 134 ? -2.375 10.627 -5.768 1.00 95.50 134 HIS A C 1
ATOM 1058 O O . HIS A 1 134 ? -2.548 9.426 -5.963 1.00 95.50 134 HIS A O 1
ATOM 1064 N N . SER A 1 135 ? -3.192 11.551 -6.285 1.00 95.25 135 SER A N 1
ATOM 1065 C CA . SER A 1 135 ? -4.409 11.209 -7.033 1.00 95.25 135 SER A CA 1
ATOM 1066 C C . SER A 1 135 ? -4.108 10.343 -8.256 1.00 95.25 135 SER A C 1
ATOM 1068 O O . SER A 1 135 ? -4.834 9.387 -8.525 1.00 95.25 135 SER A O 1
ATOM 1070 N N . LYS A 1 136 ? -3.010 10.629 -8.965 1.00 95.62 136 LYS A N 1
ATOM 1071 C CA . LYS A 1 136 ? -2.552 9.835 -10.108 1.00 95.62 136 LYS A CA 1
ATOM 1072 C C . LYS A 1 136 ? -2.231 8.392 -9.708 1.00 95.62 136 LYS A C 1
ATOM 1074 O O . LYS A 1 136 ? -2.688 7.472 -10.385 1.00 95.62 136 LYS A O 1
ATOM 1079 N N . TYR A 1 137 ? -1.474 8.179 -8.631 1.00 94.50 137 TYR A N 1
ATOM 1080 C CA . TYR A 1 137 ? -1.121 6.827 -8.182 1.00 94.50 137 TYR A CA 1
ATOM 1081 C C . TYR A 1 137 ? -2.340 6.048 -7.685 1.00 94.50 137 TYR A C 1
ATOM 1083 O O . TYR A 1 137 ? -2.581 4.938 -8.164 1.00 94.50 137 TYR A O 1
ATOM 1091 N N . SER A 1 138 ? -3.156 6.654 -6.820 1.00 94.75 138 SER A N 1
ATOM 1092 C CA . SER A 1 138 ? -4.376 6.026 -6.298 1.00 94.75 138 SER A CA 1
ATOM 1093 C C . SER A 1 138 ? -5.357 5.688 -7.424 1.00 94.75 138 SER A C 1
ATOM 1095 O O . SER A 1 138 ? -5.935 4.603 -7.444 1.00 94.75 138 SER A O 1
ATOM 1097 N N . GLN A 1 139 ? -5.496 6.562 -8.426 1.00 95.12 139 GLN A N 1
ATOM 1098 C CA . GLN A 1 139 ? -6.337 6.300 -9.594 1.00 95.12 139 GLN A CA 1
ATOM 1099 C C . GLN A 1 139 ? -5.800 5.153 -10.460 1.00 95.12 139 GLN A C 1
ATOM 1101 O O . GLN A 1 139 ? -6.583 4.306 -10.886 1.00 95.12 139 GLN A O 1
ATOM 1106 N N . HIS A 1 140 ? -4.494 5.108 -10.742 1.00 95.06 140 HIS A N 1
ATOM 1107 C CA . HIS A 1 140 ? -3.908 4.017 -11.529 1.00 95.06 140 HIS A CA 1
ATOM 1108 C C . HIS A 1 140 ? -4.089 2.655 -10.858 1.00 95.06 140 HIS A C 1
ATOM 1110 O O . HIS A 1 140 ? -4.417 1.686 -11.551 1.00 95.06 140 HIS A O 1
ATOM 1116 N N . PHE A 1 141 ? -3.918 2.620 -9.533 1.00 95.06 141 PHE A N 1
ATOM 1117 C CA . PHE A 1 141 ? -4.127 1.444 -8.696 1.00 95.06 141 PHE A CA 1
ATOM 1118 C C . PHE A 1 141 ? -5.589 0.983 -8.726 1.00 95.06 141 PHE A C 1
ATOM 1120 O O . PHE A 1 141 ? -5.877 -0.133 -9.156 1.00 95.06 141 PHE A O 1
ATOM 1127 N N . LEU A 1 142 ? -6.527 1.861 -8.356 1.00 95.44 142 LEU A N 1
ATOM 1128 C CA . LEU A 1 142 ? -7.947 1.509 -8.228 1.00 95.44 142 LEU A CA 1
ATOM 1129 C C . LEU A 1 142 ? -8.619 1.203 -9.570 1.00 95.44 142 LEU A C 1
ATOM 1131 O O . LEU A 1 142 ? -9.545 0.402 -9.623 1.00 95.44 142 LEU A O 1
ATOM 1135 N N . ARG A 1 143 ? -8.146 1.793 -10.674 1.00 96.25 143 ARG A N 1
ATOM 1136 C CA . ARG A 1 143 ? -8.645 1.459 -12.018 1.00 96.25 143 ARG A CA 1
ATOM 1137 C C . ARG A 1 143 ? -8.187 0.086 -12.516 1.00 96.25 143 ARG A C 1
ATOM 1139 O O . ARG A 1 143 ? -8.629 -0.324 -13.584 1.00 96.25 143 ARG A O 1
ATOM 1146 N N . GLY A 1 144 ? -7.258 -0.580 -11.825 1.00 94.12 144 GLY A N 1
ATOM 1147 C CA . GLY A 1 144 ? -6.701 -1.860 -12.271 1.00 94.12 144 GLY A CA 1
ATOM 1148 C C . GLY A 1 144 ? -5.909 -1.760 -13.579 1.00 94.12 144 GLY A C 1
ATOM 1149 O O . GLY A 1 144 ? -5.769 -2.746 -14.290 1.00 94.12 144 GLY A O 1
ATOM 1150 N N . THR A 1 145 ? -5.400 -0.570 -13.919 1.00 94.44 145 THR A N 1
ATOM 1151 C CA . THR A 1 145 ? -4.601 -0.359 -15.148 1.00 94.44 145 THR A CA 1
ATOM 1152 C C . THR A 1 145 ? -3.140 -0.782 -14.999 1.00 94.44 145 THR A C 1
ATOM 1154 O O . THR A 1 145 ? -2.385 -0.786 -15.970 1.00 94.44 145 THR A O 1
ATOM 1157 N N . SER A 1 146 ? -2.718 -1.102 -13.777 1.00 93.56 146 SER A N 1
ATOM 1158 C CA . SER A 1 146 ? -1.391 -1.612 -13.457 1.00 93.56 146 SER A CA 1
ATOM 1159 C C . SER A 1 146 ? -1.260 -3.102 -13.770 1.00 93.56 146 SER A C 1
ATOM 1161 O O . SER A 1 146 ? -2.240 -3.835 -13.846 1.00 93.56 146 SER A O 1
ATOM 1163 N N . LYS A 1 147 ? -0.009 -3.572 -13.880 1.00 95.50 147 LYS A N 1
ATOM 1164 C CA . LYS A 1 147 ? 0.312 -5.001 -14.042 1.00 95.50 147 LYS A CA 1
ATOM 1165 C C . LYS A 1 147 ? -0.287 -5.875 -12.931 1.00 95.50 147 LYS A C 1
ATOM 1167 O O . LYS A 1 147 ? -0.665 -7.011 -13.184 1.00 95.50 147 LYS A O 1
ATOM 1172 N N . HIS A 1 148 ? -0.333 -5.340 -11.715 1.00 95.56 148 HIS A N 1
ATOM 1173 C CA . HIS A 1 148 ? -0.948 -5.971 -10.554 1.00 95.56 148 HIS A CA 1
ATOM 1174 C C . HIS A 1 148 ? -2.215 -5.189 -10.222 1.00 95.56 148 HIS A C 1
ATOM 1176 O O . HIS A 1 148 ? -2.137 -3.995 -9.923 1.00 95.56 148 HIS A O 1
ATOM 1182 N N . THR A 1 149 ? -3.370 -5.832 -10.354 1.00 96.25 149 THR A N 1
ATOM 1183 C CA . THR A 1 149 ? -4.677 -5.240 -10.054 1.00 96.25 149 THR A CA 1
ATOM 1184 C C . THR A 1 149 ? -5.001 -5.402 -8.567 1.00 96.25 149 THR A C 1
ATOM 1186 O O . THR A 1 149 ? -4.444 -6.297 -7.921 1.00 96.25 149 THR A O 1
ATOM 1189 N N . PRO A 1 150 ? -5.935 -4.609 -8.010 1.00 94.88 150 PRO A N 1
ATOM 1190 C CA . PRO A 1 150 ? -6.397 -4.807 -6.638 1.00 94.88 150 PRO A CA 1
ATOM 1191 C C . PRO A 1 150 ? -6.848 -6.251 -6.362 1.00 94.88 150 PRO A C 1
ATOM 1193 O O . PRO A 1 150 ? -6.485 -6.812 -5.338 1.00 94.88 150 PRO A O 1
ATOM 1196 N N . ALA A 1 151 ? -7.527 -6.899 -7.318 1.00 95.25 151 ALA A N 1
ATOM 1197 C CA . ALA A 1 151 ? -7.934 -8.300 -7.197 1.00 95.25 151 ALA A CA 1
ATOM 1198 C C . ALA A 1 151 ? -6.738 -9.259 -7.049 1.00 95.25 151 ALA A C 1
ATOM 1200 O O . ALA A 1 151 ? -6.756 -10.123 -6.180 1.00 95.25 151 ALA A O 1
ATOM 1201 N N . THR A 1 152 ? -5.671 -9.081 -7.842 1.00 96.62 152 THR A N 1
ATOM 1202 C CA . THR A 1 152 ? -4.460 -9.922 -7.716 1.00 96.62 152 THR A CA 1
ATOM 1203 C C . THR A 1 152 ? -3.733 -9.722 -6.390 1.00 96.62 152 THR A C 1
ATOM 1205 O O . THR A 1 152 ? -3.093 -10.641 -5.895 1.00 96.62 152 THR A O 1
ATOM 1208 N N . ILE A 1 153 ? -3.825 -8.524 -5.811 1.00 94.38 153 ILE A N 1
ATOM 1209 C CA . ILE A 1 153 ? -3.208 -8.212 -4.521 1.00 94.38 153 ILE A CA 1
ATOM 1210 C C . ILE A 1 153 ? -4.021 -8.833 -3.386 1.00 94.38 153 ILE A C 1
ATOM 1212 O O . ILE A 1 153 ? -3.436 -9.439 -2.497 1.00 94.38 153 ILE A O 1
ATOM 1216 N N . LEU A 1 154 ? -5.353 -8.751 -3.453 1.00 93.19 154 LEU A N 1
ATOM 1217 C CA . LEU A 1 154 ? -6.241 -9.422 -2.503 1.00 93.19 154 LEU A CA 1
ATOM 1218 C C . LEU A 1 154 ? -6.040 -10.943 -2.529 1.00 93.19 154 LEU A C 1
ATOM 1220 O O . LEU A 1 154 ? -5.868 -11.545 -1.476 1.00 93.19 154 LEU A O 1
ATOM 1224 N N . ASP A 1 155 ? -5.982 -11.558 -3.715 1.00 93.88 155 ASP A N 1
ATOM 1225 C CA . ASP A 1 155 ? -5.682 -12.992 -3.851 1.00 93.88 155 ASP A CA 1
ATOM 1226 C C . ASP A 1 155 ? -4.314 -13.344 -3.239 1.00 93.88 155 ASP A C 1
ATOM 1228 O O . ASP A 1 155 ? -4.197 -14.322 -2.502 1.00 93.88 155 ASP A O 1
ATOM 1232 N N . ALA A 1 156 ? -3.293 -12.507 -3.453 1.00 93.12 156 ALA A N 1
ATOM 1233 C CA . ALA A 1 156 ? -1.991 -12.687 -2.814 1.00 93.12 156 ALA A CA 1
ATOM 1234 C C . ALA A 1 156 ? -2.064 -12.575 -1.281 1.00 93.12 156 ALA A C 1
ATOM 1236 O O . ALA A 1 156 ? -1.404 -13.352 -0.596 1.00 93.12 156 ALA A O 1
ATOM 1237 N N . TRP A 1 157 ? -2.875 -11.666 -0.730 1.00 90.50 157 TRP A N 1
ATOM 1238 C CA . TRP A 1 157 ? -3.090 -11.570 0.718 1.00 90.50 157 TRP A CA 1
ATOM 1239 C C . TRP A 1 157 ? -3.757 -12.829 1.282 1.00 90.50 157 TRP A C 1
ATOM 1241 O O . TRP A 1 157 ? -3.272 -13.362 2.275 1.00 90.50 157 TRP A O 1
ATOM 1251 N N . PHE A 1 158 ? -4.794 -13.361 0.625 1.00 86.44 158 PHE A N 1
ATOM 1252 C CA . PHE A 1 158 ? -5.476 -14.592 1.062 1.00 86.44 158 PHE A CA 1
ATOM 1253 C C . PHE A 1 158 ? -4.603 -15.852 0.958 1.00 86.44 158 PHE A C 1
ATOM 1255 O O . PHE A 1 158 ? -4.786 -16.822 1.704 1.00 86.44 158 PHE A O 1
ATOM 1262 N N . ARG A 1 159 ? -3.651 -15.865 0.023 1.00 88.38 159 ARG A N 1
ATOM 1263 C CA . ARG A 1 159 ? -2.710 -16.980 -0.162 1.00 88.38 159 ARG A CA 1
ATOM 1264 C C . ARG A 1 159 ? -1.428 -16.837 0.648 1.00 88.38 159 ARG A C 1
ATOM 1266 O O . ARG A 1 159 ? -0.700 -17.820 0.759 1.00 88.38 159 ARG A O 1
ATOM 1273 N N . SER A 1 160 ? -1.139 -15.650 1.178 1.00 88.81 160 SER A N 1
ATOM 1274 C CA . SER A 1 160 ? 0.099 -15.408 1.911 1.00 88.81 160 SER A CA 1
ATOM 1275 C C . SER A 1 160 ? 0.150 -16.268 3.179 1.00 88.81 160 SER A C 1
ATOM 1277 O O . SER A 1 160 ? -0.830 -16.293 3.930 1.00 88.81 160 SER A O 1
ATOM 1279 N N . PRO A 1 161 ? 1.276 -16.950 3.460 1.00 88.12 161 PRO A N 1
ATOM 1280 C CA . PRO A 1 161 ? 1.446 -17.676 4.715 1.00 88.12 161 PRO A CA 1
ATOM 1281 C C . PRO A 1 161 ? 1.452 -16.728 5.921 1.00 88.12 161 PRO A C 1
ATOM 1283 O O . PRO A 1 161 ? 1.029 -17.119 7.004 1.00 88.12 161 PRO A O 1
ATOM 1286 N N . ASP A 1 162 ? 1.848 -15.467 5.729 1.00 83.69 162 ASP A N 1
ATOM 1287 C CA . ASP A 1 162 ? 2.032 -14.500 6.816 1.00 83.69 162 ASP A CA 1
ATOM 1288 C C . ASP A 1 162 ? 0.716 -14.107 7.510 1.00 83.69 162 ASP A C 1
ATOM 1290 O O . ASP A 1 162 ? 0.732 -13.578 8.620 1.00 83.69 162 ASP A O 1
ATOM 1294 N N . GLY A 1 163 ? -0.433 -14.358 6.880 1.00 72.38 163 GLY A N 1
ATOM 1295 C CA . GLY A 1 163 ? -1.758 -14.088 7.446 1.00 72.38 163 GLY A CA 1
ATOM 1296 C C . GLY A 1 163 ? -2.510 -15.333 7.913 1.00 72.38 163 GLY A C 1
ATOM 1297 O O . GLY A 1 163 ? -3.638 -15.203 8.385 1.00 72.38 163 GLY A O 1
ATOM 1298 N N . ARG A 1 164 ? -1.938 -16.533 7.754 1.00 79.69 164 ARG A N 1
ATOM 1299 C CA . ARG A 1 164 ? -2.643 -17.785 8.045 1.00 79.69 164 ARG A CA 1
ATOM 1300 C C . ARG A 1 164 ? -2.470 -18.199 9.499 1.00 79.69 164 ARG A C 1
ATOM 1302 O O . ARG A 1 164 ? -1.369 -18.190 10.041 1.00 79.69 164 ARG A O 1
ATOM 1309 N N . ILE A 1 165 ? -3.579 -18.611 10.103 1.00 78.00 165 ILE A N 1
ATOM 1310 C CA . ILE A 1 165 ? -3.565 -19.399 11.331 1.00 78.00 165 ILE A CA 1
ATOM 1311 C C . ILE A 1 165 ? -3.054 -20.794 10.949 1.00 78.00 165 ILE A C 1
ATOM 1313 O O . ILE A 1 165 ? -3.512 -21.355 9.953 1.00 78.00 165 ILE A O 1
ATOM 1317 N N . SER A 1 166 ? -2.085 -21.332 11.693 1.00 79.75 166 SER A N 1
ATOM 1318 C CA . SER A 1 166 ? -1.553 -22.676 11.441 1.00 79.75 166 SER A CA 1
ATOM 1319 C C . SER A 1 166 ? -2.675 -23.717 11.431 1.00 79.75 166 SER A C 1
ATOM 1321 O O . SER A 1 166 ? -3.564 -23.677 12.282 1.00 79.75 166 SER A O 1
ATOM 1323 N N . GLU A 1 167 ? -2.627 -24.664 10.492 1.00 81.88 167 GLU A N 1
ATOM 1324 C CA . GLU A 1 167 ? -3.566 -25.790 10.469 1.00 81.88 167 GLU A CA 1
ATOM 1325 C C . GLU A 1 167 ? -3.481 -26.563 11.798 1.00 81.88 167 GLU A C 1
ATOM 1327 O O . GLU A 1 167 ? -2.391 -26.909 12.256 1.00 81.88 167 GLU A O 1
ATOM 1332 N N . GLY A 1 168 ? -4.631 -26.777 12.447 1.00 80.81 168 GLY A N 1
ATOM 1333 C CA . GLY A 1 168 ? -4.728 -27.440 13.753 1.00 80.81 168 GLY A CA 1
ATOM 1334 C C . GLY A 1 168 ? -4.572 -26.525 14.972 1.00 80.81 168 GLY A C 1
ATOM 1335 O O . GLY A 1 168 ? -4.587 -27.014 16.101 1.00 80.81 168 GLY A O 1
ATOM 1336 N N . SER A 1 169 ? -4.431 -25.210 14.784 1.00 83.44 169 SER A N 1
ATOM 1337 C CA . SER A 1 169 ? -4.544 -24.283 15.910 1.00 83.44 169 SER A CA 1
ATOM 1338 C C . SER A 1 169 ? -6.015 -24.175 16.359 1.00 83.44 169 SER A C 1
ATOM 1340 O O . SER A 1 169 ? -6.896 -24.061 15.504 1.00 83.44 169 SER A O 1
ATOM 1342 N N . PRO A 1 170 ? -6.300 -24.141 17.675 1.00 82.69 170 PRO A N 1
ATOM 1343 C CA . PRO A 1 170 ? -7.661 -23.930 18.177 1.00 82.69 170 PRO A CA 1
ATOM 1344 C C . PRO A 1 170 ? -8.213 -22.549 17.786 1.00 82.69 170 PRO A C 1
ATOM 1346 O O . PRO A 1 170 ? -9.424 -22.352 17.733 1.00 82.69 170 PRO A O 1
ATOM 1349 N N . ASP A 1 171 ? -7.331 -21.596 17.461 1.00 81.88 171 ASP A N 1
ATOM 1350 C CA . ASP A 1 171 ? -7.709 -20.256 17.008 1.00 81.88 171 ASP A CA 1
ATOM 1351 C C . ASP A 1 171 ? -8.352 -20.301 15.605 1.00 81.88 171 ASP A C 1
ATOM 1353 O O . ASP A 1 171 ? -9.100 -19.394 15.236 1.00 81.88 171 ASP A O 1
ATOM 1357 N N . LEU A 1 172 ? -8.092 -21.358 14.820 1.00 83.31 172 LEU A N 1
ATOM 1358 C CA . LEU A 1 172 ? -8.712 -21.561 13.508 1.00 83.31 172 LEU A CA 1
ATOM 1359 C C . LEU A 1 172 ? -10.199 -21.910 13.646 1.00 83.31 172 LEU A C 1
ATOM 1361 O O . LEU A 1 172 ? -11.017 -21.367 12.902 1.00 83.31 172 LEU A O 1
ATOM 1365 N N . ASP A 1 173 ? -10.544 -22.742 14.630 1.00 84.06 173 ASP A N 1
ATOM 1366 C CA . ASP A 1 173 ? -11.930 -23.117 14.931 1.00 84.06 173 ASP A CA 1
ATOM 1367 C C . ASP A 1 173 ? -12.725 -21.915 15.464 1.00 84.06 173 ASP A C 1
ATOM 1369 O O . ASP A 1 173 ? -13.884 -21.713 15.102 1.00 84.06 173 ASP A O 1
ATOM 1373 N N . LEU A 1 174 ? -12.075 -21.050 16.253 1.00 84.50 174 LEU A N 1
ATOM 1374 C CA . LEU A 1 174 ? -12.657 -19.798 16.748 1.00 84.50 174 LEU A CA 1
ATOM 1375 C C . LEU A 1 174 ? -13.020 -18.819 15.620 1.00 84.50 174 LEU A C 1
ATOM 1377 O O . LEU A 1 174 ? -14.041 -18.144 15.718 1.00 84.50 174 LEU A O 1
ATOM 1381 N N . MET A 1 175 ? -12.227 -18.745 14.543 1.00 75.00 175 MET A N 1
ATOM 1382 C CA . MET A 1 175 ? -12.447 -17.779 13.454 1.00 75.00 175 MET A CA 1
ATOM 1383 C C . MET A 1 175 ? -13.754 -18.021 12.678 1.00 75.00 175 MET A C 1
ATOM 1385 O O . MET A 1 175 ? -14.317 -17.079 12.119 1.00 75.00 175 MET A O 1
ATOM 1389 N N . TYR A 1 176 ? -14.238 -19.266 12.655 1.00 77.69 176 TYR A N 1
ATOM 1390 C CA . TYR A 1 176 ? -15.492 -19.662 12.003 1.00 77.69 176 TYR A CA 1
ATOM 1391 C C . TYR A 1 176 ? -16.565 -20.131 12.997 1.00 77.69 176 TYR A C 1
ATOM 1393 O O . TYR A 1 176 ? -17.585 -20.685 12.582 1.00 77.69 176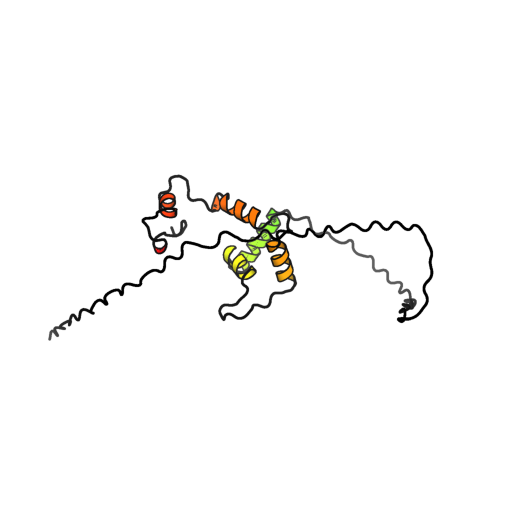 TYR A O 1
ATOM 1401 N N . SER A 1 177 ? -16.351 -19.9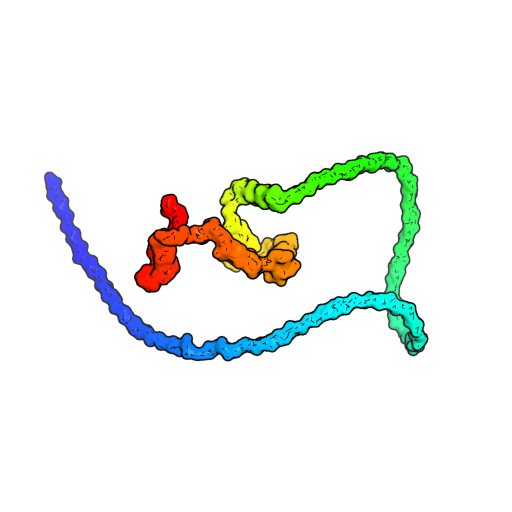16 14.298 1.00 84.19 177 SER A N 1
ATOM 1402 C CA . SER A 1 177 ? -17.311 -20.276 15.338 1.00 84.19 177 SER A CA 1
ATOM 1403 C C . SER A 1 177 ? -18.579 -19.433 15.206 1.00 84.19 177 SER A C 1
ATOM 1405 O O . SER A 1 177 ? -18.529 -18.203 15.204 1.00 84.19 177 SER A O 1
ATOM 1407 N N . ILE A 1 178 ? -19.726 -20.102 15.112 1.00 91.06 178 ILE A N 1
ATOM 1408 C CA . ILE A 1 178 ? -21.050 -19.464 15.180 1.00 91.06 178 ILE A CA 1
ATOM 1409 C C . ILE A 1 178 ? -21.488 -19.201 16.624 1.00 91.06 178 ILE A C 1
ATOM 1411 O O . ILE A 1 178 ? -22.357 -18.364 16.858 1.00 91.06 178 ILE A O 1
ATOM 1415 N N . ASP A 1 179 ? -20.876 -19.903 17.579 1.00 93.75 179 ASP A N 1
ATOM 1416 C CA . ASP A 1 179 ? -21.250 -19.863 18.991 1.00 93.75 179 ASP A CA 1
ATOM 1417 C C . ASP A 1 179 ? -20.530 -18.735 19.740 1.00 93.75 179 ASP A C 1
ATOM 1419 O O . ASP A 1 179 ? -21.019 -18.248 20.758 1.00 93.75 179 ASP A O 1
ATOM 1423 N N . THR A 1 180 ? -19.367 -18.303 19.242 1.00 89.19 180 THR A N 1
ATOM 1424 C CA . THR A 1 180 ? -18.545 -17.267 19.876 1.00 89.19 180 THR A CA 1
ATOM 1425 C C . THR A 1 180 ? -18.826 -15.903 19.242 1.00 89.19 180 THR A C 1
ATOM 1427 O O . THR A 1 180 ? -18.545 -15.713 18.056 1.00 89.19 180 THR A O 1
ATOM 1430 N N . PRO A 1 181 ? -19.341 -14.913 19.997 1.00 89.38 181 PRO A N 1
ATOM 1431 C CA . PRO A 1 181 ? -19.508 -13.560 19.485 1.00 89.38 181 PRO A CA 1
ATOM 1432 C C . PRO A 1 181 ? -18.178 -12.990 18.978 1.00 89.38 181 PRO A C 1
ATOM 1434 O O . PRO A 1 181 ? -17.154 -13.093 19.650 1.00 89.38 181 PRO A O 1
ATOM 1437 N N . TYR A 1 182 ? -18.196 -12.305 17.829 1.00 81.44 182 TYR A N 1
ATOM 1438 C CA . TYR A 1 182 ? -16.984 -11.738 17.214 1.00 81.44 182 TYR A CA 1
ATOM 1439 C C . TYR A 1 182 ? -16.172 -10.836 18.164 1.00 81.44 182 TYR A C 1
ATOM 1441 O O . TYR A 1 182 ? -14.949 -10.788 18.078 1.00 81.44 182 TYR A O 1
ATOM 1449 N N . ALA A 1 183 ? -16.835 -10.149 19.100 1.00 86.19 183 ALA A N 1
ATOM 1450 C CA . ALA A 1 183 ? -16.182 -9.292 20.091 1.00 86.19 183 ALA A CA 1
ATOM 1451 C C . ALA A 1 183 ? -15.277 -10.055 21.081 1.00 86.19 183 ALA A C 1
ATOM 1453 O O . ALA A 1 183 ? -14.407 -9.445 21.702 1.00 86.19 183 ALA A O 1
ATOM 1454 N N . GLU A 1 184 ? -15.473 -11.365 21.233 1.00 86.75 184 GLU A N 1
ATOM 1455 C CA . GLU A 1 184 ? -14.702 -12.222 22.141 1.00 86.75 184 GLU A CA 1
ATOM 1456 C C . GLU A 1 184 ? -13.530 -12.924 21.438 1.00 86.75 184 GLU A C 1
ATOM 1458 O O . GLU A 1 184 ? -12.638 -13.466 22.098 1.00 86.75 184 GLU A O 1
ATOM 1463 N N . ILE A 1 185 ? -13.484 -12.880 20.102 1.00 84.31 185 ILE A N 1
ATOM 1464 C CA . ILE A 1 185 ? -12.403 -13.469 19.312 1.00 84.31 185 ILE A CA 1
ATOM 1465 C C . ILE A 1 185 ? -11.170 -12.569 19.429 1.00 84.31 185 ILE A C 1
ATOM 1467 O O . ILE A 1 185 ? -11.118 -11.455 18.902 1.00 84.31 185 ILE A O 1
ATOM 1471 N N . LYS A 1 186 ? -10.151 -13.050 20.146 1.00 82.19 186 LYS A N 1
ATOM 1472 C CA . LYS A 1 186 ? -8.892 -12.318 20.326 1.00 82.19 186 LYS A CA 1
ATOM 1473 C C . LYS A 1 186 ? -8.120 -12.216 19.004 1.00 82.19 186 LYS A C 1
ATOM 1475 O O . LYS A 1 186 ? -8.170 -13.138 18.190 1.00 82.19 186 LYS A O 1
ATOM 1480 N N . PRO A 1 187 ? -7.337 -11.141 18.797 1.00 76.81 187 PRO A N 1
ATOM 1481 C CA . PRO A 1 187 ? -6.454 -11.055 17.643 1.00 76.81 187 PRO A CA 1
ATOM 1482 C C . PRO A 1 187 ? -5.454 -12.216 17.652 1.00 76.81 187 PRO A C 1
ATOM 1484 O O . PRO A 1 187 ? -4.809 -12.463 18.671 1.00 76.81 187 PRO A O 1
ATOM 1487 N N . VAL A 1 188 ? -5.255 -12.855 16.495 1.00 68.38 188 VAL A N 1
ATOM 1488 C CA . VAL A 1 188 ? -4.360 -14.019 16.299 1.00 68.38 188 VAL A CA 1
ATOM 1489 C C . VAL A 1 188 ? -2.940 -13.794 16.848 1.00 68.38 188 VAL A C 1
ATOM 1491 O O . VAL A 1 188 ? -2.252 -14.739 17.217 1.00 68.38 188 VAL A O 1
ATOM 1494 N N . ARG A 1 189 ? -2.485 -12.536 16.924 1.00 61.66 189 ARG A N 1
ATOM 1495 C CA . ARG A 1 189 ? -1.127 -12.163 17.349 1.00 61.66 189 ARG A CA 1
ATOM 1496 C C . ARG A 1 189 ? -1.048 -11.404 18.679 1.00 61.66 189 ARG A C 1
ATOM 1498 O O . ARG A 1 189 ? 0.016 -10.896 18.999 1.00 61.66 189 ARG A O 1
ATOM 1505 N N . ALA A 1 190 ? -2.125 -11.311 19.460 1.00 56.66 190 ALA A N 1
ATOM 1506 C CA . ALA A 1 190 ? -2.110 -10.619 20.757 1.00 56.66 190 ALA A CA 1
ATOM 1507 C C . ALA A 1 190 ? -1.557 -11.487 21.914 1.00 56.66 190 ALA A C 1
ATOM 1509 O O . ALA A 1 190 ? -2.063 -11.396 23.032 1.00 56.66 190 ALA A O 1
ATOM 1510 N N . ARG A 1 191 ? -0.578 -12.361 21.636 1.00 46.94 191 ARG A N 1
ATOM 1511 C CA . ARG A 1 191 ? 0.073 -13.204 22.653 1.00 46.94 191 ARG A CA 1
ATOM 1512 C C . ARG A 1 191 ? 1.266 -12.500 23.280 1.00 46.94 191 ARG A C 1
ATOM 1514 O O . ARG A 1 191 ? 2.021 -11.860 22.518 1.00 46.94 191 ARG A O 1
#

Sequence (191 aa):
MFTTFRLGSTVPATPTPSNHTTPSILQSILETPLTPCNSRRRTTKKRSREDQDENLPSASSGPSKKRSSAALKSTPDATPATPRQYTPRQTKHDKLNSLFDALDATHWTLGEFLYYTFRTKDERGVNIHRTVQHSKYSQHFLRGTSKHTPATILDAWFRSPDGRISEGSPDLDLMYSIDTPYAEIKPVRAR